Protein AF-A0A3M0IWX2-F1 (afdb_monomer_lite)

InterPro domains:
  IPR041425 Complement C3/4/5, macroglobulin domain MG1 [PF17790] (21-90)
  IPR050473 Alpha-2-macroglobulin/Complement system [PTHR11412] (73-177)

Foldseek 3Di:
DDDDDDDDPPPPPPPPVQWDKDKDKDWDPDADAQDWTKIKIAIGNDAAKDKDKDFDADPDVRPGTQFIDIDIQHVVCNRMDMDTGHRHPQDPPDDDDDDDDDPDTDDDDDDADPDHDFFKHKDKDDDPDDDPDIDIDIDGDDDDDDDQKDKDKDWPDPDDDPVDDDDTDIDIDIGGPDDDDDDDDPDD

Radius of gyration: 33.02 Å; chains: 1; bounding box: 64×51×114 Å

Sequence (188 aa):
MTVLIYFIVLLFSGTTFSQEKTYVLTAPKIFRAGASEKVVVQAFGYEKEFPVNIALKSFPDKLVVYSSGRISLTPANKFQDAVTLTDPEGVEVDIMEEKDFTGIVSFPDFKIPPNPKYGIWKIKAKYKKDFVTSAVAKFEVKEYAMPSFSIVIEPESNFISSDKFENFRIVVKARSSFIKIISALLEN

Secondary structure (DSSP, 8-state):
------------------PPPEEEEE--SSPPBT-EEEEEEEEES--S-EEEEEEEE-TTT---EEEEEEEEE-TTTTTEEEEEEEBPTT----------SSS--PPPPPPPPSS---EEEEEEEE-SSS---EEEEEEEE------SEEEEEEES-S---GGG-S---EEEEEEESS----------

Structure (mmCIF, N/CA/C/O backbone):
data_AF-A0A3M0IWX2-F1
#
_entry.id   AF-A0A3M0IWX2-F1
#
loop_
_atom_site.group_PDB
_atom_site.id
_atom_site.type_symbol
_atom_site.label_atom_id
_atom_site.label_alt_id
_atom_site.label_comp_id
_atom_site.label_asym_id
_atom_site.label_entity_id
_atom_site.label_seq_id
_atom_site.pdbx_PDB_ins_code
_atom_site.Cartn_x
_atom_site.Cartn_y
_atom_site.Cartn_z
_atom_site.occupancy
_atom_site.B_iso_or_equiv
_atom_site.auth_seq_id
_atom_site.auth_comp_id
_atom_site.auth_asym_id
_atom_site.auth_atom_id
_atom_site.pdbx_PDB_model_num
ATOM 1 N N . MET A 1 1 ? -20.891 24.944 87.306 1.00 47.06 1 MET A N 1
ATOM 2 C CA . MET A 1 1 ? -21.068 23.825 86.360 1.00 47.06 1 MET A CA 1
ATOM 3 C C . MET A 1 1 ? -22.293 24.106 85.506 1.00 47.06 1 MET A C 1
ATOM 5 O O . MET A 1 1 ? -23.396 23.811 85.939 1.00 47.06 1 MET A O 1
ATOM 9 N N . THR A 1 2 ? -22.089 24.704 84.332 1.00 35.66 2 THR A N 1
ATOM 10 C CA . THR A 1 2 ? -23.103 24.836 83.275 1.00 35.66 2 THR A CA 1
ATOM 11 C C . THR A 1 2 ? -22.382 25.090 81.950 1.00 35.66 2 THR A C 1
ATOM 13 O O . THR A 1 2 ? -21.345 25.745 81.913 1.00 35.66 2 THR A O 1
ATOM 16 N N . VAL A 1 3 ? -22.907 24.463 80.905 1.00 51.19 3 VAL A N 1
ATOM 17 C CA . VAL A 1 3 ? -22.347 24.212 79.570 1.00 51.19 3 VAL A CA 1
ATOM 18 C C . VAL A 1 3 ? -22.205 25.490 78.734 1.00 51.19 3 VAL A C 1
ATOM 20 O O . VAL A 1 3 ? -23.145 26.277 78.688 1.00 51.19 3 VAL A O 1
ATOM 23 N N . LEU A 1 4 ? -21.092 25.650 77.999 1.00 43.81 4 LEU A N 1
ATOM 24 C CA . LEU A 1 4 ? -21.010 26.587 76.871 1.00 43.81 4 LEU A CA 1
ATOM 25 C C . LEU A 1 4 ? -20.126 26.043 75.718 1.00 43.81 4 LEU A C 1
ATOM 27 O O . LEU A 1 4 ? -18.904 26.059 75.788 1.00 43.81 4 LEU A O 1
ATOM 31 N N . ILE A 1 5 ? -20.820 25.594 74.664 1.00 51.53 5 ILE A N 1
ATOM 32 C CA . ILE A 1 5 ? -20.574 25.851 73.229 1.00 51.53 5 ILE A CA 1
ATOM 33 C C . ILE A 1 5 ? -19.421 25.116 72.504 1.00 51.53 5 ILE A C 1
ATOM 35 O O . ILE A 1 5 ? -18.255 25.496 72.511 1.00 51.53 5 ILE A O 1
ATOM 39 N N . TYR A 1 6 ? -19.861 24.099 71.753 1.00 45.53 6 TYR A N 1
ATOM 40 C CA . TYR A 1 6 ? -19.369 23.652 70.445 1.00 45.53 6 TYR A CA 1
ATOM 41 C C . TYR A 1 6 ? -19.193 24.813 69.451 1.00 45.53 6 TYR A C 1
ATOM 43 O O . TYR A 1 6 ? -20.149 25.556 69.273 1.00 45.53 6 TYR A O 1
ATOM 51 N N . PHE A 1 7 ? -18.077 24.876 68.710 1.00 42.81 7 PHE A N 1
ATOM 52 C CA . PHE A 1 7 ? -18.059 25.224 67.271 1.00 42.81 7 PHE A CA 1
ATOM 53 C C . PHE A 1 7 ? -16.658 24.956 66.667 1.00 42.81 7 PHE A C 1
ATOM 55 O O . PHE A 1 7 ? -15.889 25.868 66.380 1.00 42.81 7 PHE A O 1
ATOM 62 N N . ILE A 1 8 ? -16.298 23.680 66.477 1.00 46.59 8 ILE A N 1
ATOM 63 C CA . ILE A 1 8 ? -15.262 23.307 65.498 1.00 46.59 8 ILE A CA 1
ATOM 64 C C . ILE A 1 8 ? -15.980 23.176 64.154 1.00 46.59 8 ILE A C 1
ATOM 66 O O . ILE A 1 8 ? -16.698 22.210 63.903 1.00 46.59 8 ILE A O 1
ATOM 70 N N . VAL A 1 9 ? -15.830 24.188 63.300 1.00 45.44 9 VAL A N 1
ATOM 71 C CA . VAL A 1 9 ? -16.161 24.067 61.879 1.00 45.44 9 VAL A CA 1
ATOM 72 C C . VAL A 1 9 ? -15.003 23.318 61.236 1.00 45.44 9 VAL A C 1
ATOM 74 O O . VAL A 1 9 ? -14.004 23.910 60.835 1.00 45.44 9 VAL A O 1
ATOM 77 N N . LEU A 1 10 ? -15.119 21.993 61.164 1.00 46.22 10 LEU A N 1
ATOM 78 C CA . LEU A 1 10 ? -14.357 21.210 60.201 1.00 46.22 10 LEU A CA 1
ATOM 79 C C . LEU A 1 10 ? -14.864 21.602 58.810 1.00 46.22 10 LEU A C 1
ATOM 81 O O . LEU A 1 10 ? -15.821 21.029 58.294 1.00 46.22 10 LEU A O 1
ATOM 85 N N . LEU A 1 11 ? -14.220 22.607 58.215 1.00 43.28 11 LEU A N 1
ATOM 86 C CA . LEU A 1 11 ? -14.235 22.830 56.775 1.00 43.28 11 LEU A CA 1
ATOM 87 C C . LEU A 1 11 ? -13.523 21.640 56.120 1.00 43.28 11 LEU A C 1
ATOM 89 O O . LEU A 1 11 ? -12.376 21.731 55.693 1.00 43.28 11 LEU A O 1
ATOM 93 N N . PHE A 1 12 ? -14.216 20.505 56.026 1.00 43.28 12 PHE A N 1
ATOM 94 C CA . PHE A 1 12 ? -13.983 19.586 54.924 1.00 43.28 12 PHE A CA 1
ATOM 95 C C . PHE A 1 12 ? -14.489 20.295 53.672 1.00 43.28 12 PHE A C 1
ATOM 97 O O . PHE A 1 12 ? -15.608 20.078 53.210 1.00 43.28 12 PHE A O 1
ATOM 104 N N . SER A 1 13 ? -13.652 21.178 53.127 1.00 39.47 13 SER A N 1
ATOM 105 C CA . SER A 1 13 ? -13.706 21.516 51.714 1.00 39.47 13 SER A CA 1
ATOM 106 C C . SER A 1 13 ? -13.386 20.230 50.966 1.00 39.47 13 SER A C 1
ATOM 108 O O . SER A 1 13 ? -12.236 19.944 50.646 1.00 39.47 13 SER A O 1
ATOM 110 N N . GLY A 1 14 ? -14.413 19.405 50.769 1.00 45.94 14 GLY A N 1
ATOM 111 C CA . GLY A 1 14 ? -14.385 18.293 49.844 1.00 45.94 14 GLY A CA 1
ATOM 112 C C . GLY A 1 14 ? -14.249 18.872 48.448 1.00 45.94 14 GLY A C 1
ATOM 113 O O . GLY A 1 14 ? -15.237 19.064 47.748 1.00 45.94 14 GLY A O 1
ATOM 114 N N . THR A 1 15 ? -13.021 19.178 48.042 1.00 44.31 15 THR A N 1
ATOM 115 C CA . THR A 1 15 ? -12.697 19.251 46.629 1.00 44.31 15 THR A CA 1
ATOM 116 C C . THR A 1 15 ? -12.773 17.815 46.136 1.00 44.31 15 THR A C 1
ATOM 118 O O . THR A 1 15 ? -11.830 17.035 46.247 1.00 44.31 15 THR A O 1
ATOM 121 N N . THR A 1 16 ? -13.937 17.408 45.633 1.00 44.12 16 THR A N 1
ATOM 122 C CA . THR A 1 16 ? -13.994 16.233 44.771 1.00 44.12 16 THR A CA 1
ATOM 123 C C . THR A 1 16 ? -13.191 16.605 43.534 1.00 44.12 16 THR A C 1
ATOM 125 O O . THR A 1 16 ? -13.707 17.235 42.611 1.00 44.12 16 THR A O 1
ATOM 128 N N . PHE A 1 17 ? -11.890 16.321 43.570 1.00 46.12 17 PHE A N 1
ATOM 129 C CA . PHE A 1 17 ? -11.012 16.393 42.420 1.00 46.12 17 PHE A CA 1
ATOM 130 C C . PHE A 1 17 ? -11.572 15.389 41.420 1.00 46.12 17 PHE A C 1
ATOM 132 O O . PHE A 1 17 ? -11.353 14.185 41.535 1.00 46.12 17 PHE A O 1
ATOM 139 N N . SER A 1 18 ? -12.421 15.875 40.516 1.00 54.28 18 SER A N 1
ATOM 140 C CA . SER A 1 18 ? -12.945 15.066 39.430 1.00 54.28 18 SER A CA 1
ATOM 141 C C . SER A 1 18 ? -11.746 14.669 38.590 1.00 54.28 18 SER A C 1
ATOM 143 O O . SER A 1 18 ? -11.165 15.504 37.903 1.00 54.28 18 SER A O 1
ATOM 145 N N . GLN A 1 19 ? -11.336 13.411 38.701 1.00 63.53 19 GLN A N 1
ATOM 146 C CA . GLN A 1 19 ? -10.206 12.898 37.950 1.00 63.53 19 GLN A CA 1
ATOM 147 C C . GLN A 1 19 ? -10.533 12.993 36.456 1.00 63.53 19 GLN A C 1
ATOM 149 O O . GLN A 1 19 ? -11.505 12.395 35.987 1.00 63.53 19 GLN A O 1
ATOM 154 N N . GLU A 1 20 ? -9.752 13.774 35.709 1.00 79.38 20 GLU A N 1
ATOM 155 C CA . GLU A 1 20 ? -9.903 13.853 34.258 1.00 79.38 20 GLU A CA 1
ATOM 156 C C . GLU A 1 20 ? -9.590 12.485 33.641 1.00 79.38 20 GLU A C 1
ATOM 158 O O . GLU A 1 20 ? -8.547 11.879 33.905 1.00 79.38 20 GLU A O 1
ATOM 163 N N . LYS A 1 21 ? -10.538 11.970 32.851 1.00 90.06 21 LYS A N 1
ATOM 164 C CA . LYS A 1 21 ? -10.425 10.676 32.177 1.00 90.06 21 LYS A CA 1
ATOM 165 C C . LYS A 1 21 ? -9.853 10.877 30.786 1.00 90.06 21 LYS A C 1
ATOM 167 O O . LYS A 1 21 ? -10.510 11.469 29.933 1.00 90.06 21 LYS A O 1
ATOM 172 N N . THR A 1 22 ? -8.679 10.311 30.538 1.00 93.38 22 THR A N 1
ATOM 173 C CA . THR A 1 22 ? -7.930 10.511 29.288 1.00 93.38 22 THR A CA 1
ATOM 174 C C . THR A 1 22 ? -7.390 9.179 28.781 1.00 93.38 22 THR A C 1
ATOM 176 O O . THR A 1 22 ? -7.222 8.236 29.551 1.00 93.38 22 THR A O 1
ATOM 179 N N . TYR A 1 23 ? -7.124 9.069 27.481 1.00 94.00 23 TYR A N 1
ATOM 180 C CA . TYR A 1 23 ? -6.487 7.899 26.883 1.00 94.00 23 TYR A CA 1
ATOM 181 C C . TYR A 1 23 ? -5.409 8.314 25.880 1.00 94.00 23 TYR A C 1
ATOM 183 O O . TYR A 1 23 ? -5.487 9.376 25.268 1.00 94.00 23 TYR A O 1
ATOM 191 N N . VAL A 1 24 ? -4.405 7.458 25.714 1.00 96.06 24 VAL A N 1
ATOM 192 C CA . VAL A 1 24 ? -3.305 7.610 24.763 1.00 96.06 24 VAL A CA 1
ATOM 193 C C . VAL A 1 24 ? -3.250 6.363 23.891 1.00 96.06 24 VAL A C 1
ATOM 195 O O . VAL A 1 24 ? -3.242 5.237 24.391 1.00 96.06 24 VAL A O 1
ATOM 198 N N . LEU A 1 25 ? -3.220 6.584 22.579 1.00 95.38 25 LEU A N 1
ATOM 199 C CA . LEU A 1 25 ? -3.043 5.556 21.562 1.00 95.38 25 LEU A CA 1
ATOM 200 C C . LEU A 1 25 ? -1.683 5.770 20.899 1.00 95.38 25 LEU A C 1
ATOM 202 O O . LEU A 1 25 ? -1.467 6.789 20.245 1.00 95.38 25 LEU A O 1
ATOM 206 N N . THR A 1 26 ? -0.786 4.802 21.048 1.00 95.81 26 THR A N 1
ATOM 207 C CA . THR A 1 26 ? 0.544 4.830 20.434 1.00 95.81 26 THR A CA 1
ATOM 208 C C . THR A 1 26 ? 0.599 3.798 19.320 1.00 95.81 26 THR A C 1
ATOM 210 O O . THR A 1 26 ? 0.395 2.608 19.561 1.00 95.81 26 THR A O 1
ATOM 213 N N . ALA A 1 27 ? 0.900 4.245 18.104 1.00 93.06 27 ALA A N 1
ATOM 214 C CA . ALA A 1 27 ? 1.036 3.401 16.923 1.00 93.06 27 ALA A CA 1
ATOM 215 C C . ALA A 1 27 ? 2.253 3.835 16.085 1.00 93.06 27 ALA A C 1
ATOM 217 O O . ALA A 1 27 ? 2.715 4.974 16.224 1.00 93.06 27 ALA A O 1
ATOM 218 N N . PRO A 1 28 ? 2.785 2.961 15.213 1.00 91.12 28 PRO A N 1
ATOM 219 C CA . PRO A 1 28 ? 3.818 3.338 14.257 1.00 91.12 28 PRO A CA 1
ATOM 220 C C . PRO A 1 28 ? 3.330 4.431 13.305 1.00 91.12 28 PRO A C 1
ATOM 222 O O . PRO A 1 28 ? 2.147 4.530 12.985 1.00 91.12 28 PRO A O 1
ATOM 225 N N . LYS A 1 29 ? 4.266 5.246 12.810 1.00 83.94 29 LYS A N 1
ATOM 226 C CA . LYS A 1 29 ? 3.951 6.311 11.846 1.00 83.94 29 LYS A CA 1
ATOM 227 C C . LYS A 1 29 ? 3.434 5.758 10.510 1.00 83.94 29 LYS A C 1
ATOM 229 O O . LYS A 1 29 ? 2.684 6.441 9.821 1.00 83.94 29 LYS A O 1
ATOM 234 N N . ILE A 1 30 ? 3.881 4.564 10.124 1.00 79.31 30 ILE A N 1
ATOM 235 C CA . ILE A 1 30 ? 3.576 3.916 8.845 1.00 79.31 30 ILE A CA 1
ATOM 236 C C . ILE A 1 30 ? 3.309 2.442 9.124 1.00 79.31 30 ILE A C 1
ATOM 238 O O . ILE A 1 30 ? 4.193 1.803 9.689 1.00 79.31 30 ILE A O 1
ATOM 242 N N . PHE A 1 31 ? 2.159 1.936 8.662 1.00 80.88 31 PHE A N 1
ATOM 243 C CA . PHE A 1 31 ? 1.855 0.506 8.632 1.00 80.88 31 PHE A CA 1
ATOM 244 C C . PHE A 1 31 ? 2.390 -0.134 7.356 1.00 80.88 31 PHE A C 1
ATOM 246 O O . PHE A 1 31 ? 2.021 0.259 6.247 1.00 80.88 31 PHE A O 1
ATOM 253 N N . ARG A 1 32 ? 3.284 -1.112 7.499 1.00 78.19 32 ARG A N 1
ATOM 254 C CA . ARG A 1 32 ? 3.798 -1.896 6.374 1.00 78.19 32 ARG A CA 1
ATOM 255 C C . ARG A 1 32 ? 2.865 -3.071 6.103 1.00 78.19 32 ARG A C 1
ATOM 257 O O . ARG A 1 32 ? 2.599 -3.882 6.984 1.00 78.19 32 ARG A O 1
ATOM 264 N N . ALA A 1 33 ? 2.430 -3.207 4.858 1.00 79.38 33 ALA A N 1
ATOM 265 C CA . ALA A 1 33 ? 1.629 -4.354 4.450 1.00 79.38 33 ALA A CA 1
ATOM 266 C C . ALA A 1 33 ? 2.376 -5.679 4.659 1.00 79.38 33 ALA A C 1
ATOM 268 O O . ALA A 1 33 ? 3.570 -5.778 4.379 1.00 79.38 33 ALA A O 1
ATOM 269 N N . GLY A 1 34 ? 1.655 -6.679 5.151 1.00 75.25 34 GLY A N 1
ATOM 270 C CA . GLY A 1 34 ? 2.167 -7.983 5.560 1.00 75.25 34 GLY A CA 1
ATOM 271 C C . GLY A 1 34 ? 2.913 -7.972 6.898 1.00 75.25 34 GLY A C 1
ATOM 272 O O . GLY A 1 34 ? 3.169 -9.041 7.449 1.00 75.25 34 GLY A O 1
ATOM 273 N N . ALA A 1 35 ? 3.249 -6.801 7.453 1.00 79.69 35 ALA A N 1
ATOM 274 C CA . ALA A 1 35 ? 3.943 -6.703 8.727 1.00 79.69 35 ALA A CA 1
ATOM 275 C C . ALA A 1 35 ? 2.955 -6.647 9.893 1.00 79.69 35 ALA A C 1
ATOM 277 O O . ALA A 1 35 ? 1.940 -5.952 9.860 1.00 79.69 35 ALA A O 1
ATOM 278 N N . SER A 1 36 ? 3.295 -7.371 10.952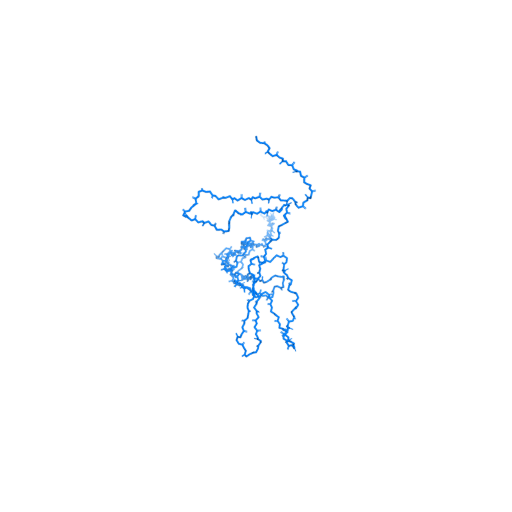 1.00 86.25 36 SER A N 1
ATOM 279 C CA . SER A 1 36 ? 2.586 -7.323 12.223 1.00 86.25 36 SER A CA 1
ATOM 280 C C . SER A 1 36 ? 3.118 -6.164 13.058 1.00 86.25 36 SER A C 1
ATOM 282 O O . SER A 1 36 ? 4.266 -6.180 13.500 1.00 86.25 36 SER A O 1
ATOM 284 N N . GLU A 1 37 ? 2.279 -5.160 13.282 1.00 90.06 37 GLU A N 1
ATOM 285 C CA . GLU A 1 37 ? 2.637 -3.929 13.974 1.00 90.06 37 GLU A CA 1
ATOM 286 C C . GLU A 1 37 ? 1.904 -3.788 15.306 1.00 90.06 37 GLU A C 1
ATOM 288 O O . GLU A 1 37 ? 0.712 -4.065 15.425 1.00 90.06 37 GLU A O 1
ATOM 293 N N . LYS A 1 38 ? 2.634 -3.355 16.338 1.00 93.94 38 LYS A N 1
ATOM 294 C CA . LYS A 1 38 ? 2.117 -3.251 17.704 1.00 93.94 38 LYS A CA 1
ATOM 295 C C . LYS A 1 38 ? 1.526 -1.866 17.959 1.00 93.94 38 LYS A C 1
ATOM 297 O O . LYS A 1 38 ? 2.218 -0.860 17.831 1.00 93.94 38 LYS A O 1
ATOM 302 N N . VAL A 1 39 ? 0.277 -1.841 18.407 1.00 94.69 39 VAL A N 1
ATOM 303 C CA . VAL A 1 39 ? -0.451 -0.649 18.846 1.00 94.69 39 VAL A CA 1
ATOM 304 C C . VAL A 1 39 ? -0.706 -0.756 20.342 1.00 94.69 39 VAL A C 1
ATOM 306 O O . VAL A 1 39 ? -1.193 -1.779 20.818 1.00 94.69 39 VAL A O 1
ATOM 309 N N . VAL A 1 40 ? -0.371 0.290 21.090 1.00 96.62 40 VAL A N 1
ATOM 310 C CA . VAL A 1 40 ? -0.513 0.331 22.551 1.00 96.62 40 VAL A CA 1
ATOM 311 C C . VAL A 1 40 ? -1.614 1.311 22.923 1.00 96.62 40 VAL A C 1
ATOM 313 O O . VAL A 1 40 ? -1.652 2.429 22.409 1.00 96.62 40 VAL A O 1
ATOM 316 N N . VAL A 1 41 ? -2.485 0.900 23.840 1.00 97.12 41 VAL A N 1
ATOM 317 C CA . VAL A 1 41 ? -3.525 1.743 24.429 1.00 97.12 41 VAL A CA 1
ATOM 318 C C . VAL A 1 41 ? -3.259 1.878 25.913 1.00 97.12 41 VAL A C 1
ATOM 320 O O . VAL A 1 41 ? -3.039 0.885 26.603 1.00 97.12 41 VAL A O 1
ATOM 323 N N . GLN A 1 42 ? -3.315 3.110 26.403 1.00 96.25 42 GLN A N 1
ATOM 324 C CA . GLN A 1 42 ? -3.230 3.415 27.820 1.00 96.25 42 GLN A CA 1
ATOM 325 C C . GLN A 1 42 ? -4.354 4.364 28.215 1.00 96.25 42 GLN A C 1
ATOM 327 O O . GLN A 1 42 ? -4.588 5.359 27.532 1.00 96.25 42 GLN A O 1
ATOM 332 N N . ALA A 1 43 ? -5.039 4.074 29.316 1.00 95.56 43 ALA A N 1
ATOM 333 C CA . ALA A 1 43 ? -6.086 4.926 29.858 1.00 95.56 43 A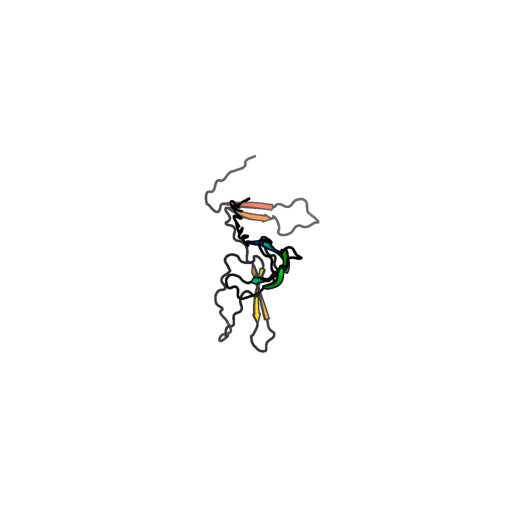LA A CA 1
ATOM 334 C C . ALA A 1 43 ? -5.724 5.428 31.262 1.00 95.56 43 ALA A C 1
ATOM 336 O O . ALA A 1 43 ? -5.105 4.727 32.058 1.00 95.56 43 ALA A O 1
ATOM 337 N N . PHE A 1 44 ? -6.128 6.657 31.566 1.00 94.12 44 PHE A N 1
ATOM 338 C CA . PHE A 1 44 ? -5.860 7.365 32.813 1.00 94.12 44 PHE A CA 1
ATOM 339 C C . PHE A 1 44 ? -7.183 7.851 33.408 1.00 94.12 44 PHE A C 1
ATOM 341 O O . PHE A 1 44 ? -8.068 8.283 32.671 1.00 94.12 44 PHE A O 1
ATOM 348 N N . GLY A 1 45 ? -7.336 7.775 34.731 1.00 91.31 45 GLY A N 1
ATOM 349 C CA . GLY A 1 45 ? -8.573 8.194 35.404 1.00 91.31 45 GLY A CA 1
ATOM 350 C C . GLY A 1 45 ? -9.685 7.147 35.465 1.00 91.31 45 GLY A C 1
ATOM 351 O O . GLY A 1 45 ? -10.828 7.470 35.786 1.00 91.31 45 GLY A O 1
ATOM 352 N N . TYR A 1 46 ? -9.369 5.891 35.149 1.00 90.69 46 TYR A N 1
ATOM 353 C CA . TYR A 1 46 ? -10.313 4.779 35.202 1.00 90.69 46 TYR A CA 1
ATOM 354 C C . TYR A 1 46 ? -10.034 3.896 36.419 1.00 90.69 46 TYR A C 1
ATOM 356 O O . TYR A 1 46 ? -8.884 3.638 36.757 1.00 90.69 46 TYR A O 1
ATOM 364 N N . GLU A 1 47 ? -11.105 3.430 37.059 1.00 91.12 47 GLU A N 1
ATOM 365 C CA . GLU A 1 47 ? -11.045 2.512 38.208 1.00 91.12 47 GLU A CA 1
ATOM 366 C C . GLU A 1 47 ? -11.676 1.152 37.893 1.00 91.12 47 GLU A C 1
ATOM 368 O O . GLU A 1 47 ? -11.291 0.130 38.454 1.00 91.12 47 GLU A O 1
ATOM 373 N N . LYS A 1 48 ? -12.644 1.130 36.970 1.00 93.75 48 LYS A N 1
ATOM 374 C CA . LYS A 1 48 ? -13.367 -0.076 36.557 1.00 93.75 48 LYS A CA 1
ATOM 375 C C . LYS A 1 48 ? -12.790 -0.610 35.261 1.00 93.75 48 LYS A C 1
ATOM 377 O O . LYS A 1 48 ? -12.489 0.178 34.369 1.00 93.75 48 LYS A O 1
ATOM 382 N N . GLU A 1 49 ? -12.687 -1.930 35.156 1.00 96.19 49 GLU A N 1
ATOM 383 C CA . GLU A 1 49 ? -12.248 -2.584 33.927 1.00 96.19 49 GLU A CA 1
ATOM 384 C C . GLU A 1 49 ? -13.209 -2.343 32.756 1.00 96.19 49 GLU A C 1
ATOM 386 O O . GLU A 1 49 ? -14.424 -2.235 32.942 1.00 96.19 49 GLU A O 1
ATOM 391 N N . PHE A 1 50 ? -12.665 -2.254 31.541 1.00 96.00 50 PHE A N 1
ATOM 392 C CA . PHE A 1 50 ? -13.466 -2.129 30.324 1.00 96.00 50 PHE A CA 1
ATOM 393 C C . PHE A 1 50 ? -12.756 -2.711 29.090 1.00 96.00 50 PHE A C 1
ATOM 395 O O . PHE A 1 50 ? -11.530 -2.612 28.965 1.00 96.00 50 PHE A O 1
ATOM 402 N N . PRO A 1 51 ? -13.511 -3.306 28.147 1.00 96.62 51 PRO A N 1
ATOM 403 C CA . PRO A 1 51 ? -12.956 -3.797 26.894 1.00 96.62 51 PRO A CA 1
ATOM 404 C C . PRO A 1 51 ? -12.771 -2.662 25.878 1.00 96.62 51 PRO A C 1
ATOM 406 O O . PRO A 1 51 ? -13.626 -1.787 25.743 1.00 96.62 51 PRO A O 1
ATOM 409 N N . VAL A 1 52 ? -11.698 -2.726 25.094 1.00 96.31 52 VAL A N 1
ATOM 410 C CA . VAL A 1 52 ? -11.416 -1.822 23.973 1.00 96.31 52 VAL A CA 1
ATOM 411 C C . VAL A 1 52 ? -11.277 -2.648 22.698 1.00 96.31 52 VAL A C 1
ATOM 413 O O . VAL A 1 52 ? -10.495 -3.596 22.638 1.00 96.31 52 VAL A O 1
ATOM 416 N N . ASN A 1 53 ? -12.043 -2.283 21.669 1.00 95.19 53 ASN A N 1
ATOM 417 C CA . ASN A 1 53 ? -11.951 -2.881 20.338 1.00 95.19 53 ASN A CA 1
ATOM 418 C C . ASN A 1 53 ? -11.152 -1.951 19.427 1.00 95.19 53 ASN A C 1
ATOM 420 O O . ASN A 1 53 ? -11.514 -0.787 19.256 1.00 95.19 53 ASN A O 1
ATOM 424 N N . ILE A 1 54 ? -10.092 -2.472 18.823 1.00 94.38 54 ILE A N 1
ATOM 425 C CA . ILE A 1 54 ? -9.205 -1.726 17.931 1.00 94.38 54 ILE A CA 1
ATOM 426 C C . ILE A 1 54 ? -9.249 -2.420 16.577 1.00 94.38 54 ILE A C 1
ATOM 428 O O . ILE A 1 54 ? -9.154 -3.644 16.504 1.00 94.38 54 ILE A O 1
ATOM 432 N N . ALA A 1 55 ? -9.407 -1.648 15.507 1.00 92.31 55 ALA A N 1
ATOM 433 C CA . ALA A 1 55 ? -9.484 -2.182 14.157 1.00 92.31 55 ALA A CA 1
ATOM 434 C C . ALA A 1 55 ? -8.727 -1.293 13.171 1.00 92.31 55 ALA A C 1
ATOM 436 O O . ALA A 1 55 ? -8.893 -0.073 13.173 1.00 92.31 55 ALA A O 1
ATOM 437 N N . LEU A 1 56 ? -7.948 -1.931 12.305 1.00 90.75 56 LEU A N 1
ATOM 438 C CA . LEU A 1 56 ? -7.406 -1.350 11.089 1.00 90.75 56 LEU A CA 1
ATOM 439 C C . LEU A 1 56 ? -8.464 -1.504 9.990 1.00 90.75 56 LEU A C 1
ATOM 441 O O . LEU A 1 56 ? -8.945 -2.613 9.746 1.00 90.75 56 LEU A O 1
ATOM 445 N N . LYS A 1 57 ? -8.866 -0.397 9.363 1.00 87.75 57 LYS A N 1
ATOM 446 C CA . LYS A 1 57 ? -9.945 -0.366 8.366 1.00 87.75 57 LYS A CA 1
ATOM 447 C C . LYS A 1 57 ? -9.510 0.337 7.088 1.00 87.75 57 LYS A C 1
ATOM 449 O O . LYS A 1 57 ? -8.566 1.126 7.113 1.00 87.75 57 LYS A O 1
ATOM 454 N N . SER A 1 58 ? -10.240 0.090 6.005 1.00 81.56 58 SER A N 1
ATOM 455 C CA . SER A 1 58 ? -10.101 0.841 4.759 1.00 81.56 58 SER A CA 1
ATOM 456 C C . SER A 1 58 ? -10.381 2.336 4.956 1.00 81.56 58 SER A C 1
ATOM 458 O O . SER A 1 58 ? -11.111 2.754 5.859 1.00 81.56 58 SER A O 1
ATOM 460 N N . PHE A 1 59 ? -9.774 3.160 4.106 1.00 78.31 59 PHE A N 1
ATOM 461 C CA . PHE A 1 59 ? -9.979 4.604 4.055 1.00 78.31 59 PHE A CA 1
ATOM 462 C C . PHE A 1 59 ? -10.250 5.008 2.598 1.00 78.31 59 PHE A C 1
ATOM 464 O O . PHE A 1 59 ? -9.560 4.499 1.714 1.00 78.31 59 PHE A O 1
ATOM 471 N N . PRO A 1 60 ? -11.189 5.932 2.322 1.00 76.81 60 PRO A N 1
ATOM 472 C CA . PRO A 1 60 ? -11.970 6.729 3.279 1.00 76.81 60 PRO A CA 1
ATOM 473 C C . PRO A 1 60 ? -13.257 6.063 3.787 1.00 76.81 60 PRO A C 1
ATOM 475 O O . PRO A 1 60 ? -13.825 6.512 4.780 1.00 76.81 60 PRO A O 1
ATOM 478 N N . ASP A 1 61 ? -13.714 5.014 3.113 1.00 81.19 61 ASP A N 1
ATOM 479 C CA . ASP A 1 61 ? -15.044 4.414 3.258 1.00 81.19 61 ASP A CA 1
ATOM 480 C C . ASP A 1 61 ? -15.263 3.620 4.563 1.00 81.19 61 ASP A C 1
ATOM 482 O O . ASP A 1 61 ? -16.395 3.511 5.031 1.00 81.19 61 ASP A O 1
ATOM 486 N N . LYS A 1 62 ? -14.192 3.112 5.194 1.00 84.50 62 LYS A N 1
ATOM 487 C CA . LYS A 1 62 ? -14.205 2.319 6.444 1.00 84.50 62 LYS A CA 1
ATOM 488 C C . LYS A 1 62 ? -15.050 1.041 6.378 1.00 84.50 62 LYS A C 1
ATOM 490 O O . LYS A 1 62 ? -15.463 0.537 7.429 1.00 84.50 62 LYS A O 1
ATOM 495 N N . LEU A 1 63 ? -15.295 0.520 5.177 1.00 79.44 63 LEU A N 1
ATOM 496 C CA . LEU A 1 63 ? -16.132 -0.658 4.941 1.00 79.44 63 LEU A CA 1
ATOM 497 C C . LEU A 1 63 ? -15.390 -1.967 5.218 1.00 79.44 63 LEU A C 1
ATOM 499 O O . LEU A 1 63 ? -15.963 -2.892 5.791 1.00 79.44 63 LEU A O 1
ATOM 503 N N . VAL A 1 64 ? -14.109 -2.040 4.858 1.00 80.19 64 VAL A N 1
ATOM 504 C CA . VAL A 1 64 ? -13.303 -3.255 5.011 1.00 80.19 64 VAL A CA 1
ATOM 505 C C . VAL A 1 64 ? -12.531 -3.198 6.326 1.00 80.19 64 VAL A C 1
ATOM 507 O O . VAL A 1 64 ? -11.883 -2.198 6.633 1.00 80.19 64 VAL A O 1
ATOM 510 N N . VAL A 1 65 ? -12.587 -4.275 7.114 1.00 88.62 65 VAL A N 1
ATOM 511 C CA . VAL A 1 65 ? -11.759 -4.455 8.317 1.00 88.62 65 VAL A CA 1
ATOM 512 C C . VAL A 1 65 ? -10.580 -5.349 7.958 1.00 88.62 65 VAL A C 1
ATOM 514 O O . VAL A 1 65 ? -10.759 -6.524 7.659 1.00 88.62 65 VAL A O 1
ATOM 517 N N . TYR A 1 66 ? -9.380 -4.784 7.996 1.00 86.56 66 TYR A N 1
ATOM 518 C CA . TYR A 1 66 ? -8.134 -5.463 7.650 1.00 86.56 66 TYR A CA 1
ATOM 519 C C . TYR A 1 66 ? -7.613 -6.343 8.781 1.00 86.56 66 TYR A C 1
ATOM 521 O O . TYR A 1 66 ? -7.210 -7.480 8.563 1.00 86.56 66 TYR A O 1
ATOM 529 N N . SER A 1 67 ? -7.652 -5.820 10.003 1.00 89.19 67 SER A N 1
ATOM 530 C CA . SER A 1 67 ? -7.273 -6.540 11.212 1.00 89.19 67 SER A CA 1
ATOM 531 C C . SER A 1 67 ? -7.993 -5.916 12.392 1.00 89.19 67 SER A C 1
ATOM 533 O O . SER A 1 67 ? -8.214 -4.706 12.426 1.00 89.19 67 SER A O 1
ATOM 535 N N . SER A 1 68 ? -8.342 -6.720 13.386 1.00 93.88 68 SER A N 1
ATOM 536 C CA . SER A 1 68 ? -8.961 -6.230 14.612 1.00 93.88 68 SER A CA 1
ATOM 537 C C . SER A 1 68 ? -8.480 -7.021 15.809 1.00 93.88 68 SER A C 1
ATOM 539 O O . SER A 1 68 ? -8.231 -8.217 15.695 1.00 93.88 68 SER A O 1
ATOM 541 N N . GLY A 1 69 ? -8.427 -6.376 16.966 1.00 93.00 69 GLY A N 1
ATOM 542 C CA . GLY A 1 69 ? -8.232 -7.062 18.228 1.00 93.00 69 GLY A CA 1
ATOM 543 C C . GLY A 1 69 ? -9.019 -6.410 19.348 1.00 93.00 69 GLY A C 1
ATOM 544 O O . GLY A 1 69 ? -9.429 -5.248 19.276 1.00 93.00 69 GLY A O 1
ATOM 545 N N . ARG A 1 70 ? -9.250 -7.209 20.383 1.00 96.00 70 ARG A N 1
ATOM 546 C CA . ARG A 1 70 ? -9.980 -6.819 21.578 1.00 96.00 70 ARG A CA 1
ATOM 547 C C . ARG A 1 70 ? -9.051 -6.967 22.768 1.00 96.00 70 ARG A C 1
ATOM 549 O O . ARG A 1 70 ? -8.559 -8.061 23.022 1.00 96.00 70 ARG A O 1
ATOM 556 N N . ILE A 1 71 ? -8.833 -5.869 23.474 1.00 95.31 71 ILE A N 1
ATOM 557 C CA . ILE A 1 71 ? -8.028 -5.814 24.696 1.00 95.31 71 ILE A CA 1
ATOM 558 C C . ILE A 1 71 ? -8.933 -5.453 25.871 1.00 95.31 71 ILE A C 1
ATOM 560 O O . ILE A 1 71 ? -9.998 -4.865 25.676 1.00 95.31 71 ILE A O 1
ATOM 564 N N . SER A 1 72 ? -8.531 -5.808 27.087 1.00 96.44 72 SER A N 1
ATOM 565 C CA . SER A 1 72 ? -9.273 -5.446 28.299 1.00 96.44 72 SER A CA 1
ATOM 566 C C . SER A 1 72 ? -8.370 -4.629 29.206 1.00 96.44 72 SER A C 1
ATOM 568 O O . SER A 1 72 ? -7.342 -5.115 29.674 1.00 96.44 72 SER A O 1
ATOM 570 N N . LEU A 1 73 ? -8.738 -3.373 29.445 1.00 96.19 73 LEU A N 1
ATOM 571 C CA . LEU A 1 73 ? -7.997 -2.494 30.339 1.00 96.19 73 LEU A CA 1
ATOM 572 C C . LEU A 1 73 ? -8.514 -2.722 31.755 1.00 96.19 73 LEU A C 1
ATOM 574 O O . LEU A 1 73 ? -9.695 -2.525 32.028 1.00 96.19 73 LEU A O 1
ATOM 578 N N . THR A 1 74 ? -7.631 -3.179 32.636 1.00 97.06 74 THR A N 1
ATOM 579 C CA . THR A 1 74 ? -7.945 -3.603 34.002 1.00 97.06 74 THR A CA 1
ATOM 580 C C . THR A 1 74 ? -7.035 -2.879 34.997 1.00 97.06 74 THR A C 1
ATOM 582 O O . THR A 1 74 ? -5.942 -2.432 34.638 1.00 97.06 74 THR A O 1
ATOM 585 N N . PRO A 1 75 ? -7.403 -2.806 36.285 1.00 95.38 75 PRO A N 1
ATOM 586 C CA . PRO A 1 75 ? -6.479 -2.326 37.312 1.00 95.38 75 PRO A CA 1
ATOM 587 C C . PRO A 1 75 ? -5.169 -3.134 37.362 1.00 95.38 75 PRO A C 1
ATOM 589 O O . PRO A 1 75 ? -4.104 -2.572 37.615 1.00 95.38 75 PRO A O 1
ATOM 592 N N . ALA A 1 76 ? -5.227 -4.437 37.059 1.00 95.81 76 ALA A N 1
ATOM 593 C CA . ALA A 1 76 ? -4.071 -5.334 37.082 1.00 95.81 76 ALA A CA 1
ATOM 594 C C . ALA A 1 76 ? -3.015 -4.986 36.019 1.00 95.81 76 ALA A C 1
ATOM 596 O O . ALA A 1 76 ? -1.820 -5.038 36.306 1.00 95.81 76 ALA A O 1
ATOM 597 N N . ASN A 1 77 ? -3.437 -4.578 34.816 1.00 94.88 77 ASN A N 1
ATOM 598 C CA . ASN A 1 77 ? -2.528 -4.107 33.764 1.00 94.88 77 ASN A CA 1
ATOM 599 C C . ASN A 1 77 ? -2.324 -2.584 33.782 1.00 94.88 77 ASN A C 1
ATOM 601 O O . ASN A 1 77 ? -1.828 -2.019 32.811 1.00 94.88 77 ASN A O 1
ATOM 605 N N . LYS A 1 78 ? -2.692 -1.910 34.884 1.00 95.12 78 LYS A N 1
ATOM 606 C CA . LYS A 1 78 ? -2.615 -0.446 35.029 1.00 95.12 78 LYS A CA 1
ATOM 607 C C . LYS A 1 78 ? -3.306 0.292 33.875 1.00 95.12 78 LYS A C 1
ATOM 609 O O . LYS A 1 78 ? -2.830 1.336 33.436 1.00 95.12 78 LYS A O 1
ATOM 614 N N . PHE A 1 79 ? -4.406 -0.273 33.375 1.00 96.12 79 PHE A N 1
ATOM 615 C CA . PHE A 1 79 ? -5.145 0.231 32.220 1.00 96.12 79 PHE A CA 1
ATOM 616 C C . PHE A 1 79 ? -4.271 0.452 30.977 1.00 96.12 79 PHE A C 1
ATOM 618 O O . PHE A 1 79 ? -4.518 1.372 30.196 1.00 96.12 79 PHE A O 1
ATOM 625 N N . GLN A 1 80 ? -3.261 -0.399 30.784 1.00 96.88 80 GLN A N 1
ATOM 626 C CA . GLN A 1 80 ? -2.373 -0.377 29.631 1.00 96.88 80 GLN A CA 1
ATOM 627 C C . GLN A 1 80 ? -2.268 -1.770 29.013 1.00 96.88 80 GLN A C 1
ATOM 629 O O . GLN A 1 80 ? -1.875 -2.730 29.673 1.00 96.88 80 GLN A O 1
ATOM 634 N N . ASP A 1 81 ? -2.579 -1.873 27.725 1.00 97.12 81 ASP A N 1
ATOM 635 C CA . ASP A 1 81 ? -2.459 -3.120 26.972 1.00 97.12 81 ASP A CA 1
ATOM 636 C C . ASP A 1 81 ? -2.143 -2.829 25.498 1.00 97.12 81 ASP A C 1
ATOM 638 O O . ASP A 1 81 ? -2.193 -1.682 25.042 1.00 97.12 81 ASP A O 1
ATOM 642 N N . ALA A 1 82 ? -1.760 -3.854 24.745 1.00 95.56 82 ALA A N 1
ATOM 643 C CA . ALA A 1 82 ? -1.351 -3.716 23.361 1.00 95.56 82 ALA A CA 1
ATOM 644 C C . ALA A 1 82 ? -1.958 -4.795 22.470 1.00 95.56 82 ALA A C 1
ATOM 646 O O . ALA A 1 82 ? -2.087 -5.954 22.850 1.00 95.56 82 ALA A O 1
ATOM 647 N N . VAL A 1 83 ? -2.258 -4.406 21.237 1.00 95.81 83 VAL A N 1
ATOM 648 C CA . VAL A 1 83 ? -2.723 -5.301 20.184 1.00 95.81 83 VAL A CA 1
ATOM 649 C C . VAL A 1 83 ? -1.726 -5.281 19.036 1.00 95.81 83 VAL A C 1
ATOM 651 O O . VAL A 1 83 ? -1.181 -4.234 18.686 1.00 95.81 83 VAL A O 1
ATOM 654 N N . THR A 1 84 ? -1.493 -6.440 18.436 1.00 93.25 84 THR A N 1
ATOM 655 C CA . T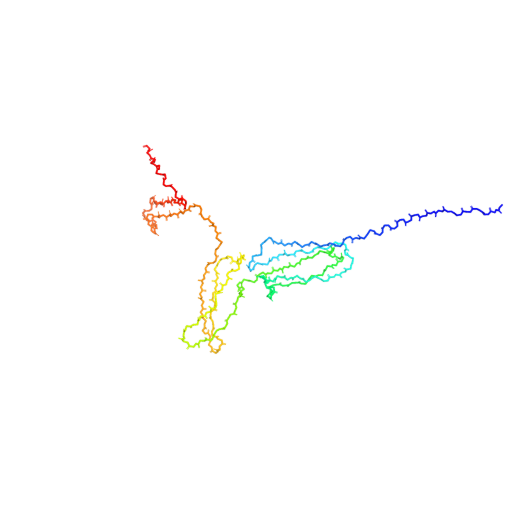HR A 1 84 ? -0.748 -6.535 17.184 1.00 93.25 84 THR A CA 1
ATOM 656 C C . THR A 1 84 ? -1.744 -6.557 16.033 1.00 93.25 84 THR A C 1
ATOM 658 O O . THR A 1 84 ? -2.643 -7.396 16.013 1.00 93.25 84 THR A O 1
ATOM 661 N N . LEU A 1 85 ? -1.607 -5.623 15.098 1.00 91.31 85 LEU A N 1
ATOM 662 C CA . LEU A 1 85 ? -2.437 -5.518 13.905 1.00 91.31 85 LEU A CA 1
ATOM 663 C C . LEU A 1 85 ? -1.576 -5.769 12.676 1.00 91.31 85 LEU A C 1
ATOM 665 O O . LEU A 1 85 ? -0.453 -5.278 12.592 1.00 91.31 85 LEU A O 1
ATOM 669 N N . THR A 1 86 ? -2.124 -6.501 11.716 1.00 85.38 86 THR A N 1
ATOM 670 C CA . THR A 1 86 ? -1.444 -6.789 10.454 1.00 85.38 86 THR A CA 1
ATOM 671 C C . THR A 1 86 ? -2.245 -6.171 9.321 1.00 85.38 86 THR A C 1
ATOM 673 O O . THR A 1 86 ? -3.440 -6.429 9.195 1.00 85.38 86 THR A O 1
ATOM 676 N N . ASP A 1 87 ? -1.602 -5.346 8.498 1.00 80.44 87 ASP A N 1
ATOM 677 C CA . ASP A 1 87 ? -2.205 -4.886 7.247 1.00 80.44 87 ASP A CA 1
ATOM 678 C C . ASP A 1 87 ? -2.079 -6.011 6.204 1.00 80.44 87 ASP A C 1
ATOM 680 O O . ASP A 1 87 ? -0.954 -6.427 5.917 1.00 80.44 87 ASP A O 1
ATOM 684 N N . PRO A 1 88 ? -3.173 -6.579 5.669 1.00 72.00 88 PRO A N 1
ATOM 685 C CA . PRO A 1 88 ? -3.098 -7.675 4.720 1.00 72.00 88 PRO A CA 1
ATOM 686 C C . PRO A 1 88 ? -2.360 -7.249 3.449 1.00 72.00 88 PRO A C 1
ATOM 688 O O . PRO A 1 88 ? -2.634 -6.222 2.827 1.00 72.00 88 PRO A O 1
ATOM 691 N N . GLU A 1 89 ? -1.400 -8.064 3.024 1.00 70.25 89 GLU A N 1
ATOM 692 C CA . GLU A 1 89 ? -0.723 -7.833 1.758 1.00 70.25 89 GLU A CA 1
ATOM 693 C C . GLU A 1 89 ? -1.648 -8.205 0.590 1.00 70.25 89 GLU A C 1
ATOM 695 O O . GLU A 1 89 ? -2.130 -9.330 0.491 1.00 70.25 89 GLU A O 1
ATOM 700 N N . GLY A 1 90 ? -1.874 -7.259 -0.326 1.00 66.44 90 GLY A N 1
ATOM 701 C CA . GLY A 1 90 ? -2.630 -7.521 -1.553 1.00 66.44 90 GLY A CA 1
ATOM 702 C C . GLY A 1 90 ? -4.144 -7.360 -1.422 1.00 66.44 90 GLY A C 1
ATOM 703 O O . GLY A 1 90 ? -4.875 -8.076 -2.104 1.00 66.44 90 GLY A O 1
ATOM 704 N N . VAL A 1 91 ? -4.596 -6.421 -0.582 1.00 70.94 91 VAL A N 1
ATOM 705 C CA . VAL A 1 91 ? -6.004 -6.005 -0.498 1.00 70.94 91 VAL A CA 1
ATOM 706 C C . VAL A 1 91 ? -6.581 -5.740 -1.885 1.00 70.94 91 VAL A C 1
ATOM 708 O O . VAL A 1 91 ? -6.036 -4.953 -2.662 1.00 70.94 91 VAL A O 1
ATOM 711 N N . GLU A 1 92 ? -7.709 -6.383 -2.174 1.00 72.38 92 GLU A N 1
ATOM 712 C CA . GLU A 1 92 ? -8.528 -6.062 -3.338 1.00 72.38 92 GLU A CA 1
ATOM 713 C C . GLU A 1 92 ? -9.273 -4.761 -3.032 1.00 72.38 92 GLU A C 1
ATOM 715 O O . GLU A 1 92 ? -10.160 -4.717 -2.184 1.00 72.38 92 GLU A O 1
ATOM 720 N N . VAL A 1 93 ? -8.809 -3.679 -3.654 1.00 73.38 93 VAL A N 1
ATOM 721 C CA . VAL A 1 93 ? -9.276 -2.307 -3.400 1.00 73.38 93 VAL A CA 1
ATOM 722 C C . VAL A 1 93 ? -10.617 -1.993 -4.055 1.00 73.38 93 VAL A C 1
ATOM 724 O O . VAL A 1 93 ? -11.298 -1.074 -3.616 1.00 73.38 93 VAL A O 1
ATOM 727 N N . ASP A 1 94 ? -10.969 -2.725 -5.109 1.00 78.12 94 ASP A N 1
ATOM 728 C CA . ASP A 1 94 ? -12.212 -2.553 -5.850 1.00 78.12 94 ASP A CA 1
ATOM 729 C C . ASP A 1 94 ? -12.557 -3.848 -6.600 1.00 78.12 94 ASP A C 1
ATOM 731 O O . ASP A 1 94 ? -11.662 -4.579 -7.042 1.00 78.12 94 ASP A O 1
ATOM 735 N N . ILE A 1 95 ? -13.851 -4.140 -6.720 1.00 83.38 95 ILE A N 1
ATOM 736 C CA . ILE A 1 95 ? -14.383 -5.305 -7.431 1.00 83.38 95 ILE A CA 1
ATOM 737 C C . ILE A 1 95 ? -15.590 -4.842 -8.236 1.00 83.38 95 ILE A C 1
ATOM 739 O O . ILE A 1 95 ? -16.603 -4.424 -7.680 1.00 83.38 95 ILE A O 1
ATOM 743 N N . MET A 1 96 ? -15.491 -4.976 -9.555 1.00 85.38 96 MET A N 1
ATOM 744 C CA . MET A 1 96 ? -16.547 -4.601 -10.486 1.00 85.38 96 MET A CA 1
ATOM 745 C C . MET A 1 96 ? -16.937 -5.791 -11.353 1.00 85.38 96 MET A C 1
ATOM 747 O O . MET A 1 96 ? -16.111 -6.645 -11.680 1.00 85.38 96 MET A O 1
ATOM 751 N N . GLU A 1 97 ? -18.205 -5.831 -11.746 1.00 88.38 97 GLU A N 1
ATOM 752 C CA . GLU A 1 97 ? -18.738 -6.832 -12.658 1.00 88.38 97 GLU A CA 1
ATOM 753 C C . GLU A 1 97 ? -19.458 -6.128 -13.801 1.00 88.38 97 GLU A C 1
ATOM 755 O O . GLU A 1 97 ? -20.367 -5.338 -13.563 1.00 88.38 97 GLU A O 1
ATOM 760 N N . GLU A 1 98 ? -19.088 -6.462 -15.033 1.00 88.12 98 GLU A N 1
ATOM 761 C CA . GLU A 1 98 ? -19.728 -5.933 -16.233 1.00 88.12 98 GLU A CA 1
ATOM 762 C C . GLU A 1 98 ? -20.157 -7.068 -17.159 1.00 88.12 98 GLU A C 1
ATOM 764 O O . GLU A 1 98 ? -19.573 -8.158 -17.164 1.00 88.12 98 GLU A O 1
ATOM 769 N N . LYS A 1 99 ? -21.225 -6.827 -17.922 1.00 87.44 99 LYS A N 1
ATOM 770 C CA . LYS A 1 99 ? -21.727 -7.793 -18.904 1.00 87.44 99 LYS A CA 1
ATOM 771 C C . LYS A 1 99 ? -21.014 -7.596 -20.232 1.00 87.44 99 LYS A C 1
ATOM 773 O O . LYS A 1 99 ? -20.915 -6.478 -20.728 1.00 87.44 99 LYS A O 1
ATOM 778 N N . ASP A 1 100 ? -20.590 -8.701 -20.828 1.00 86.38 100 ASP A N 1
ATOM 779 C CA . ASP A 1 100 ? -20.028 -8.705 -22.171 1.00 86.38 100 ASP A CA 1
ATOM 780 C C . ASP A 1 100 ? -21.124 -8.931 -23.221 1.00 86.38 100 ASP A C 1
ATOM 782 O O . ASP A 1 100 ? -21.883 -9.900 -23.139 1.00 86.38 100 ASP A O 1
ATOM 786 N N . PHE A 1 101 ? -21.199 -8.034 -24.205 1.00 84.19 101 PHE A N 1
ATOM 787 C CA . PHE A 1 101 ? -22.107 -8.133 -25.350 1.00 84.19 101 PHE A CA 1
ATOM 788 C C . PHE A 1 101 ? -21.374 -8.150 -26.701 1.00 84.19 101 PHE A C 1
ATOM 790 O O . PHE A 1 101 ? -21.982 -8.507 -27.708 1.00 84.19 101 PHE A O 1
ATOM 797 N N . THR A 1 102 ? -20.098 -7.751 -26.752 1.00 88.19 102 THR A N 1
ATOM 798 C CA . THR A 1 102 ? -19.363 -7.471 -28.005 1.00 88.19 102 THR A CA 1
ATOM 799 C C . THR A 1 102 ? -17.947 -8.056 -28.040 1.00 88.19 102 THR A C 1
ATOM 801 O O . THR A 1 102 ? -17.273 -7.938 -29.062 1.00 88.19 102 THR A O 1
ATOM 804 N N . GLY A 1 103 ? -17.481 -8.683 -26.956 1.00 85.25 103 GLY A N 1
ATOM 805 C CA . GLY A 1 103 ? -16.112 -9.172 -26.775 1.00 85.25 103 GLY A CA 1
ATOM 806 C C . GLY A 1 103 ? -15.143 -8.123 -26.216 1.00 85.25 103 GLY A C 1
ATOM 807 O O . GLY A 1 103 ? -13.990 -8.446 -25.933 1.00 85.25 103 GLY A O 1
ATOM 808 N N . ILE A 1 104 ? -15.587 -6.871 -26.050 1.00 88.31 104 ILE A N 1
ATOM 809 C CA . ILE A 1 104 ? -14.826 -5.794 -25.410 1.00 88.31 104 ILE A CA 1
ATOM 810 C C . ILE A 1 104 ? -15.658 -5.262 -24.250 1.00 88.31 104 ILE A C 1
ATOM 812 O O . ILE A 1 104 ? -16.703 -4.643 -24.447 1.00 88.31 104 ILE A O 1
ATOM 816 N N . VAL A 1 105 ? -15.166 -5.485 -23.034 1.00 88.38 105 VAL A N 1
ATOM 817 C CA . VAL A 1 105 ? -15.810 -5.024 -21.805 1.00 88.38 105 VAL A CA 1
ATOM 818 C C . VAL A 1 105 ? -15.113 -3.756 -21.326 1.00 88.38 105 VAL A C 1
ATOM 820 O O . VAL A 1 105 ? -13.934 -3.785 -20.971 1.00 88.38 105 VAL A O 1
ATOM 823 N N . SER A 1 106 ? -15.844 -2.645 -21.320 1.00 88.75 106 SER A N 1
ATOM 824 C CA . SER A 1 106 ? -15.364 -1.362 -20.803 1.00 88.75 106 SER A CA 1
ATOM 825 C C . SER A 1 106 ? -15.778 -1.204 -19.346 1.00 88.75 106 SER A C 1
ATOM 827 O O . SER A 1 106 ? -16.965 -1.244 -19.036 1.00 88.75 106 SER A O 1
ATOM 829 N N . PHE A 1 107 ? -14.803 -0.986 -18.467 1.00 88.69 107 PHE A N 1
ATOM 830 C CA . PHE A 1 107 ? -15.034 -0.680 -17.056 1.00 88.69 107 PHE A CA 1
ATOM 831 C C . PHE A 1 107 ? -14.928 0.833 -16.809 1.00 88.69 107 PHE A C 1
ATOM 833 O O . PHE A 1 107 ? -14.224 1.518 -17.558 1.00 88.69 107 PHE A O 1
ATOM 840 N N . PRO A 1 108 ? -15.583 1.368 -15.765 1.00 89.19 108 PRO A N 1
ATOM 841 C CA . PRO A 1 108 ? -15.344 2.731 -15.303 1.00 89.19 108 PRO A CA 1
ATOM 842 C C . PRO A 1 108 ? -13.877 2.975 -14.921 1.00 89.19 108 PRO A C 1
ATOM 844 O O . PRO A 1 108 ? -13.162 2.063 -14.504 1.00 89.19 108 PRO A O 1
ATOM 847 N N . ASP A 1 109 ? -13.441 4.232 -15.006 1.00 88.88 109 ASP A N 1
ATOM 848 C CA . ASP A 1 109 ? -12.101 4.627 -14.573 1.00 88.88 109 ASP A CA 1
ATOM 849 C C . ASP A 1 109 ? -11.895 4.381 -13.071 1.00 88.88 109 ASP A C 1
ATOM 851 O O . ASP A 1 109 ? -12.573 4.986 -12.234 1.00 88.88 109 ASP A O 1
ATOM 855 N N . PHE A 1 110 ? -10.863 3.614 -12.719 1.00 86.44 110 PHE A N 1
ATOM 856 C CA . PHE A 1 110 ? -10.395 3.526 -11.339 1.00 86.44 110 PHE A CA 1
ATOM 857 C C . PHE A 1 110 ? -9.615 4.792 -10.953 1.00 86.44 110 PHE A C 1
ATOM 859 O O . PHE A 1 110 ? -8.581 5.117 -11.545 1.00 86.44 110 PHE A O 1
ATOM 866 N N . LYS A 1 111 ? -10.093 5.518 -9.936 1.00 85.50 111 LYS A N 1
ATOM 867 C CA . LYS A 1 111 ? -9.404 6.704 -9.408 1.00 85.50 111 LYS A CA 1
ATOM 868 C C . LYS A 1 111 ? -8.422 6.291 -8.314 1.00 85.50 111 LYS A C 1
ATOM 870 O O . LYS A 1 111 ? -8.825 5.817 -7.256 1.00 85.50 111 LYS A O 1
ATOM 875 N N . ILE A 1 112 ? -7.130 6.514 -8.558 1.00 83.44 112 ILE A N 1
ATOM 876 C CA . ILE A 1 112 ? -6.085 6.271 -7.557 1.00 83.44 112 ILE A CA 1
ATOM 877 C C . ILE A 1 112 ? -6.338 7.185 -6.340 1.00 83.44 112 ILE A C 1
ATOM 879 O O . ILE A 1 112 ? -6.503 8.395 -6.525 1.00 83.44 112 ILE A O 1
ATOM 883 N N . PRO A 1 113 ? -6.372 6.645 -5.104 1.00 81.94 113 PRO A N 1
ATOM 884 C CA . PRO A 1 113 ? -6.554 7.449 -3.899 1.00 81.94 113 PRO A CA 1
ATOM 885 C C . PRO A 1 113 ? -5.460 8.521 -3.732 1.00 81.94 113 PRO A C 1
ATOM 887 O O . PRO A 1 113 ? -4.332 8.286 -4.158 1.00 81.94 113 PRO A O 1
ATOM 890 N N . PRO A 1 114 ? -5.727 9.651 -3.045 1.00 75.75 114 PRO A N 1
ATOM 891 C CA . PRO A 1 114 ? -4.738 10.721 -2.844 1.00 75.75 114 PRO A CA 1
ATOM 892 C C . PRO A 1 114 ? -3.453 10.291 -2.120 1.00 75.75 114 PRO A C 1
ATOM 894 O O . PRO A 1 114 ? -2.400 10.875 -2.344 1.00 75.75 114 PRO A O 1
ATOM 897 N N . ASN A 1 115 ? -3.538 9.281 -1.249 1.00 77.19 115 ASN A N 1
ATOM 898 C CA . ASN A 1 115 ? -2.395 8.672 -0.566 1.00 77.19 115 ASN A CA 1
ATOM 899 C C . ASN A 1 115 ? -2.414 7.156 -0.823 1.00 77.19 115 ASN A C 1
ATOM 901 O O . ASN A 1 115 ? -2.899 6.397 0.022 1.00 77.19 115 ASN A O 1
ATOM 905 N N . PRO A 1 116 ? -2.010 6.711 -2.026 1.00 80.38 116 PRO A N 1
ATOM 906 C CA . PRO A 1 116 ? -2.077 5.311 -2.396 1.00 80.38 116 PRO A CA 1
ATOM 907 C C . PRO A 1 116 ? -0.886 4.547 -1.815 1.00 80.38 116 PRO A C 1
ATOM 909 O O . PRO A 1 116 ? 0.175 5.103 -1.533 1.00 80.38 116 PRO A O 1
ATOM 912 N N . LYS A 1 117 ? -1.020 3.226 -1.712 1.00 78.31 117 LYS A N 1
ATOM 913 C CA . LYS A 1 117 ? 0.135 2.365 -1.467 1.00 78.31 117 LYS A CA 1
ATOM 914 C C . LYS A 1 117 ? 1.000 2.316 -2.729 1.00 78.31 117 LYS A C 1
ATOM 916 O O . LYS A 1 117 ? 0.566 1.775 -3.739 1.00 78.31 117 LYS A O 1
ATOM 921 N N . TYR A 1 118 ? 2.211 2.855 -2.689 1.00 82.12 118 TYR A N 1
ATOM 922 C CA . TYR A 1 118 ? 3.128 2.796 -3.830 1.00 82.12 118 TYR A CA 1
ATOM 923 C C . TYR A 1 118 ? 3.620 1.369 -4.114 1.00 82.12 118 TYR A C 1
ATOM 925 O O . TYR A 1 118 ? 3.684 0.523 -3.219 1.00 82.12 118 TYR A O 1
ATOM 933 N N . GLY A 1 119 ? 3.980 1.111 -5.370 1.00 83.56 119 GLY A N 1
ATOM 934 C CA . GLY A 1 119 ? 4.513 -0.164 -5.842 1.00 83.56 119 GLY A CA 1
ATOM 935 C C . GLY A 1 119 ? 3.708 -0.761 -6.993 1.00 83.56 119 GLY A C 1
ATOM 936 O O . GLY A 1 119 ? 2.999 -0.062 -7.714 1.00 83.56 119 GLY A O 1
ATOM 937 N N . ILE A 1 120 ? 3.834 -2.074 -7.182 1.00 85.56 120 ILE A N 1
ATOM 938 C CA . ILE A 1 120 ? 3.181 -2.797 -8.277 1.00 85.56 120 ILE A CA 1
ATOM 939 C C . ILE A 1 120 ? 1.761 -3.193 -7.868 1.00 85.56 120 ILE A C 1
ATOM 941 O O . ILE A 1 120 ? 1.560 -4.028 -6.985 1.00 85.56 120 ILE A O 1
ATOM 945 N N . TRP A 1 121 ? 0.784 -2.633 -8.566 1.00 86.44 121 TRP A N 1
ATOM 946 C CA . TRP A 1 121 ? -0.630 -2.959 -8.463 1.00 86.44 121 TRP A CA 1
ATOM 947 C C . TRP A 1 121 ? -1.000 -4.030 -9.484 1.00 86.44 121 TRP A C 1
ATOM 949 O O . TRP A 1 121 ? -0.348 -4.187 -10.520 1.00 86.44 121 TRP A O 1
ATOM 959 N N . LYS A 1 122 ? -2.038 -4.807 -9.169 1.00 88.62 122 LYS A N 1
ATOM 960 C CA . LYS A 1 122 ? -2.506 -5.925 -9.992 1.00 88.62 122 LYS A CA 1
ATOM 961 C C . LYS A 1 122 ? -3.989 -5.755 -10.290 1.00 88.62 122 LYS A C 1
ATOM 963 O O . LYS A 1 122 ? -4.777 -5.622 -9.362 1.00 88.62 122 LYS A O 1
ATOM 968 N N . ILE A 1 123 ? -4.354 -5.840 -11.563 1.00 89.69 123 ILE A N 1
ATOM 969 C CA . ILE A 1 123 ? -5.742 -5.953 -12.015 1.00 89.69 123 ILE A CA 1
ATOM 970 C C . ILE A 1 123 ? -5.988 -7.432 -12.283 1.00 89.69 123 ILE A C 1
ATOM 972 O O . ILE A 1 123 ? -5.300 -8.017 -13.120 1.00 89.69 123 ILE A O 1
ATOM 976 N N . LYS A 1 124 ? -6.925 -8.046 -11.557 1.00 90.25 124 LYS A N 1
ATOM 977 C CA . LYS A 1 124 ? -7.311 -9.448 -11.753 1.00 90.25 124 LYS A CA 1
ATOM 978 C C . LYS A 1 124 ? -8.671 -9.499 -12.441 1.00 90.25 124 LYS A C 1
ATOM 980 O O . LYS A 1 124 ? -9.653 -9.028 -11.881 1.00 90.25 124 LYS A O 1
ATOM 985 N N . ALA A 1 125 ? -8.730 -10.107 -13.618 1.00 91.00 125 ALA A N 1
ATOM 986 C CA . ALA A 1 125 ? -9.976 -10.384 -14.320 1.00 91.00 125 ALA A CA 1
ATOM 987 C C . ALA A 1 125 ? -10.316 -11.872 -14.189 1.00 91.00 125 ALA A C 1
ATOM 989 O O . ALA A 1 125 ? -9.439 -12.728 -14.323 1.00 91.00 125 ALA A O 1
ATOM 990 N N . LYS A 1 126 ? -11.586 -12.181 -13.927 1.00 90.69 126 LYS A N 1
ATOM 991 C CA . LYS A 1 126 ? -12.113 -13.549 -13.855 1.00 90.69 126 LYS A CA 1
ATOM 992 C C . LYS A 1 126 ? -13.535 -13.580 -14.399 1.00 90.69 126 LYS A C 1
ATOM 994 O O . LYS A 1 126 ? -14.278 -12.614 -14.235 1.00 90.69 126 LYS A O 1
ATOM 999 N N . TYR A 1 127 ? -13.925 -14.697 -15.001 1.00 88.44 127 TYR A N 1
ATOM 1000 C CA . TYR A 1 127 ? -15.324 -14.917 -15.354 1.00 88.44 127 TYR A CA 1
ATOM 1001 C C . TYR A 1 127 ? -16.163 -15.179 -14.102 1.00 88.44 127 TYR A C 1
ATOM 1003 O O . TYR A 1 127 ? -15.710 -15.811 -13.148 1.00 88.44 127 TYR A O 1
ATOM 1011 N N . LYS A 1 128 ? -17.411 -14.704 -14.114 1.00 83.19 128 LYS A N 1
ATOM 1012 C CA . LYS A 1 128 ? -18.335 -14.867 -12.985 1.00 83.19 128 LYS A CA 1
ATOM 1013 C C . LYS A 1 128 ? -18.854 -16.299 -12.829 1.00 83.19 128 LYS A C 1
ATOM 1015 O O . LYS A 1 128 ? -19.102 -16.736 -11.710 1.00 83.19 128 LYS A O 1
ATOM 1020 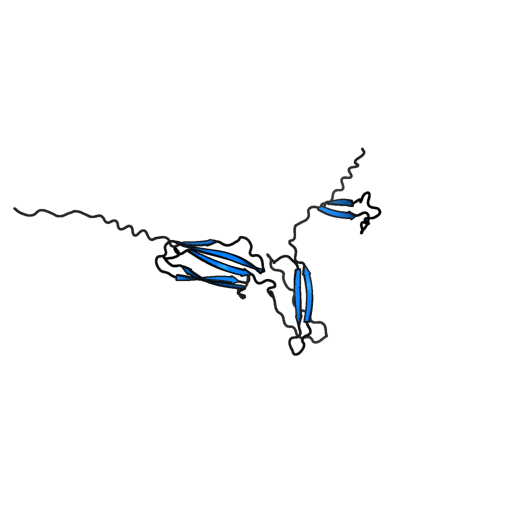N N . LYS A 1 129 ? -19.075 -17.003 -13.941 1.00 83.44 129 LYS A N 1
ATOM 1021 C CA . LYS A 1 129 ? -19.682 -18.341 -13.968 1.00 83.44 129 LYS A CA 1
ATOM 1022 C C . LYS A 1 129 ? -18.748 -19.338 -14.628 1.00 83.44 129 LYS A C 1
ATOM 1024 O O . LYS A 1 129 ? -18.154 -18.993 -15.641 1.00 83.44 129 LYS A O 1
ATOM 1029 N N . ASP A 1 130 ? -18.678 -20.537 -14.053 1.00 68.62 130 ASP A N 1
ATOM 1030 C CA . ASP A 1 130 ? -18.283 -21.828 -14.646 1.00 68.62 130 ASP A CA 1
ATOM 1031 C C . ASP A 1 130 ? -16.947 -21.916 -15.406 1.00 68.62 130 ASP A C 1
ATOM 1033 O O . ASP A 1 130 ? -16.595 -22.971 -15.929 1.00 68.62 130 ASP A O 1
ATOM 1037 N N . PHE A 1 131 ? -16.152 -20.849 -15.410 1.00 78.19 131 PHE A N 1
ATOM 1038 C CA . PHE A 1 131 ? -14.829 -20.810 -16.013 1.00 78.19 131 PHE A CA 1
ATOM 1039 C C . PHE A 1 131 ? -13.783 -20.469 -14.954 1.00 78.19 131 PHE A C 1
ATOM 1041 O O . PHE A 1 131 ? -13.910 -19.503 -14.205 1.00 78.19 131 PHE A O 1
ATOM 1048 N N . VAL A 1 132 ? -12.706 -21.251 -14.937 1.00 81.06 132 VAL A N 1
ATOM 1049 C CA . VAL A 1 132 ? -11.528 -21.034 -14.078 1.00 81.06 132 VAL A CA 1
ATOM 1050 C C . VAL A 1 132 ? -10.518 -20.055 -14.684 1.00 81.06 132 VAL A C 1
ATOM 1052 O O . VAL A 1 132 ? -9.496 -19.747 -14.070 1.00 81.06 132 VAL A O 1
ATOM 1055 N N . THR A 1 133 ? -10.782 -19.560 -15.895 1.00 87.06 133 THR A N 1
ATOM 1056 C CA . THR A 1 133 ? -9.882 -18.648 -16.598 1.00 87.06 133 THR A CA 1
ATOM 1057 C C . THR A 1 133 ? -9.785 -17.323 -15.852 1.00 87.06 133 THR A C 1
ATOM 1059 O O . THR A 1 133 ? -10.787 -16.638 -15.632 1.00 87.06 133 THR A O 1
ATOM 1062 N N . SER A 1 134 ? -8.558 -16.948 -15.500 1.00 88.56 134 SER A N 1
ATOM 1063 C CA . SER A 1 134 ? -8.239 -15.649 -14.923 1.00 88.56 134 SER A CA 1
ATOM 1064 C C . SER A 1 134 ? -7.076 -15.008 -15.670 1.00 88.56 134 SER A C 1
ATOM 1066 O O . SER A 1 134 ? -6.212 -15.697 -16.212 1.00 88.56 134 SER A O 1
ATOM 1068 N N . ALA A 1 135 ? -7.068 -13.681 -15.705 1.00 90.75 135 ALA A N 1
ATOM 1069 C CA . ALA A 1 135 ? -5.991 -12.889 -16.277 1.00 90.75 135 ALA A CA 1
ATOM 1070 C C . ALA A 1 135 ? -5.520 -11.855 -15.257 1.00 90.75 135 ALA A C 1
ATOM 1072 O O . ALA A 1 135 ? -6.303 -11.364 -14.441 1.00 90.75 135 ALA A O 1
ATOM 1073 N N . VAL A 1 136 ? -4.229 -11.528 -15.299 1.00 92.75 136 VAL A N 1
ATOM 1074 C CA . VAL A 1 136 ? -3.632 -10.550 -14.390 1.00 92.75 136 VAL A CA 1
ATOM 1075 C C . VAL A 1 136 ? -2.798 -9.560 -15.185 1.00 92.75 136 VAL A C 1
ATOM 1077 O O . VAL A 1 136 ? -1.817 -9.945 -15.816 1.00 92.75 136 VAL A O 1
ATOM 1080 N N . ALA A 1 137 ? -3.153 -8.282 -15.095 1.00 92.31 137 ALA A N 1
ATOM 1081 C CA . ALA A 1 137 ? -2.329 -7.177 -15.572 1.00 92.31 137 ALA A CA 1
ATOM 1082 C C . ALA A 1 137 ? -1.653 -6.483 -14.384 1.00 92.31 137 ALA A C 1
ATOM 1084 O O . ALA A 1 137 ? -2.173 -6.493 -13.266 1.00 92.31 137 ALA A O 1
ATOM 1085 N N . LYS A 1 138 ? -0.477 -5.893 -14.612 1.00 92.88 138 LYS A N 1
ATOM 1086 C CA . LYS A 1 138 ? 0.296 -5.190 -13.581 1.00 92.88 138 LYS A CA 1
ATOM 1087 C C . LYS A 1 138 ? 0.579 -3.764 -14.026 1.00 92.88 138 LYS A C 1
ATOM 1089 O O . LYS A 1 138 ? 0.921 -3.551 -15.184 1.00 92.88 138 LYS A O 1
ATOM 1094 N N . PHE A 1 139 ? 0.489 -2.820 -13.099 1.00 91.44 139 PHE A N 1
ATOM 1095 C CA . PHE A 1 139 ? 0.906 -1.436 -13.308 1.00 91.44 139 PHE A CA 1
ATOM 1096 C C . PHE A 1 139 ? 1.609 -0.915 -12.057 1.00 91.44 139 PHE A C 1
ATOM 1098 O O . PHE A 1 139 ? 1.411 -1.444 -10.967 1.00 91.44 139 PHE A O 1
ATOM 1105 N N . GLU A 1 140 ? 2.469 0.084 -12.207 1.00 90.75 140 GLU A N 1
ATOM 1106 C CA . GLU A 1 140 ? 3.267 0.607 -11.101 1.00 90.75 140 GLU A CA 1
ATOM 1107 C C . GLU A 1 140 ? 2.766 1.992 -10.683 1.00 90.75 140 GLU A C 1
ATOM 1109 O O . GLU A 1 140 ? 2.660 2.896 -11.510 1.00 90.75 140 GLU A O 1
ATOM 1114 N N . VAL A 1 141 ? 2.466 2.156 -9.394 1.00 87.19 141 VAL A N 1
ATOM 1115 C CA . VAL A 1 141 ? 2.087 3.432 -8.779 1.00 87.19 141 VAL A CA 1
ATOM 1116 C C . VAL A 1 141 ? 3.298 3.973 -8.033 1.00 87.19 141 VAL A C 1
ATOM 1118 O O . VAL A 1 141 ? 3.778 3.348 -7.087 1.00 87.19 141 VAL A O 1
ATOM 1121 N N . LYS A 1 142 ? 3.794 5.139 -8.446 1.00 84.50 142 LYS A N 1
ATOM 1122 C CA . LYS A 1 142 ? 4.941 5.814 -7.823 1.00 84.50 142 LYS A CA 1
ATOM 1123 C C . LYS A 1 142 ? 4.537 7.157 -7.253 1.00 84.50 142 LYS A C 1
ATOM 1125 O O . LYS A 1 142 ? 3.607 7.792 -7.747 1.00 84.50 142 LYS A O 1
ATOM 1130 N N . GLU A 1 143 ? 5.274 7.582 -6.238 1.00 86.06 143 GLU A N 1
ATOM 1131 C CA . GLU A 1 143 ? 5.186 8.945 -5.742 1.00 86.06 143 GLU A CA 1
ATOM 1132 C C . GLU A 1 143 ? 5.672 9.901 -6.828 1.00 86.06 143 GLU A C 1
ATOM 1134 O O . GLU A 1 143 ? 6.750 9.721 -7.404 1.00 86.06 143 GLU A O 1
ATOM 1139 N N . TYR A 1 144 ? 4.856 10.909 -7.124 1.00 82.25 144 TYR A N 1
ATOM 1140 C CA . TYR A 1 144 ? 5.269 11.973 -8.017 1.00 82.25 144 TYR A CA 1
ATOM 1141 C C . TYR A 1 144 ? 6.109 12.984 -7.241 1.00 82.25 144 TYR A C 1
ATOM 1143 O O . TYR A 1 144 ? 5.623 13.630 -6.315 1.00 82.25 144 TYR A O 1
ATOM 1151 N N . ALA A 1 145 ? 7.349 13.172 -7.678 1.00 81.94 145 ALA A N 1
ATOM 1152 C CA . ALA A 1 145 ? 8.179 14.291 -7.267 1.00 81.94 145 ALA A CA 1
ATOM 1153 C C . ALA A 1 145 ? 8.388 15.200 -8.477 1.00 81.94 145 ALA A C 1
ATOM 1155 O O . ALA A 1 145 ? 8.815 14.728 -9.528 1.00 81.94 145 ALA A O 1
ATOM 1156 N N . MET A 1 146 ? 8.087 16.495 -8.333 1.00 81.12 146 MET A N 1
ATOM 1157 C CA . MET A 1 146 ? 8.280 17.476 -9.403 1.00 81.12 146 MET A CA 1
ATOM 1158 C C . MET A 1 146 ? 9.779 17.610 -9.721 1.00 81.12 146 MET A C 1
ATOM 1160 O O . MET A 1 146 ? 10.522 18.124 -8.879 1.00 81.12 146 MET A O 1
ATOM 1164 N N . PRO A 1 147 ? 10.250 17.194 -10.912 1.00 75.31 147 PRO A N 1
ATOM 1165 C CA . PRO A 1 147 ? 11.658 17.3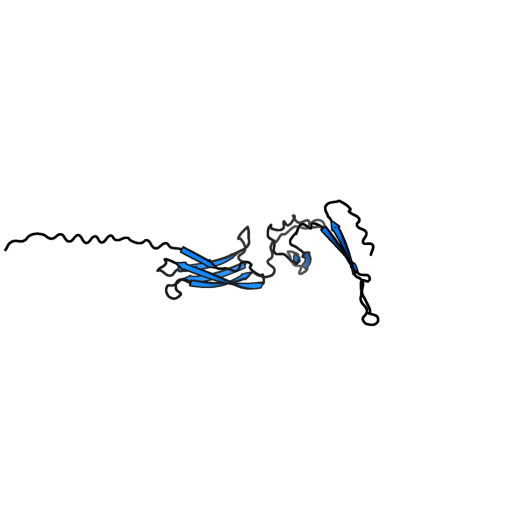10 -11.247 1.00 75.31 147 PRO A CA 1
ATOM 1166 C C . PRO A 1 147 ? 11.973 18.734 -11.721 1.00 75.31 147 PRO A C 1
ATOM 1168 O O . PRO A 1 147 ? 11.355 19.259 -12.649 1.00 75.31 147 PRO A O 1
ATOM 1171 N N . SER A 1 148 ? 12.979 19.364 -11.118 1.00 80.62 148 SER A N 1
ATOM 1172 C CA . SER A 1 148 ? 13.489 20.674 -11.552 1.00 80.62 148 SER A CA 1
ATOM 1173 C C . SER A 1 148 ? 14.387 20.584 -12.795 1.00 80.62 148 SER A C 1
ATOM 1175 O O . SER A 1 148 ? 14.527 21.556 -13.539 1.00 80.62 148 SER A O 1
ATOM 1177 N N . PHE A 1 149 ? 14.961 19.410 -13.056 1.00 81.56 149 PHE A N 1
ATOM 1178 C CA . PHE A 1 149 ? 15.782 19.106 -14.222 1.00 81.56 149 PHE A CA 1
ATOM 1179 C C . PHE A 1 149 ? 15.586 17.645 -14.646 1.00 81.56 149 PHE A C 1
ATOM 1181 O O . PHE A 1 149 ? 15.296 16.776 -13.827 1.00 81.56 149 PHE A O 1
ATOM 1188 N N . SER A 1 150 ? 15.753 17.373 -15.936 1.00 82.94 150 SER A N 1
ATOM 1189 C CA . SER A 1 150 ? 15.775 16.032 -16.513 1.00 82.94 150 SER A CA 1
ATOM 1190 C C . SER A 1 150 ? 17.217 15.546 -16.606 1.00 82.94 150 SER A C 1
ATOM 1192 O O . SER A 1 150 ? 18.058 16.234 -17.183 1.00 82.94 150 SER A O 1
ATOM 1194 N N . ILE A 1 151 ? 17.501 14.352 -16.090 1.00 89.06 151 ILE A N 1
ATOM 1195 C CA . ILE A 1 151 ? 18.797 13.684 -16.255 1.00 89.06 151 ILE A CA 1
ATOM 1196 C C . ILE A 1 151 ? 18.640 12.573 -17.291 1.00 89.06 151 ILE A C 1
ATOM 1198 O O . ILE A 1 151 ? 17.696 11.790 -17.220 1.00 89.06 151 ILE A O 1
ATOM 1202 N N . VAL A 1 152 ? 19.573 12.490 -18.233 1.00 91.38 152 VAL A N 1
ATOM 1203 C CA . VAL A 1 152 ? 19.720 11.367 -19.161 1.00 91.38 152 VAL A CA 1
ATOM 1204 C C . VAL A 1 152 ? 21.092 10.751 -18.920 1.00 91.38 152 VAL A C 1
ATOM 1206 O O . VAL A 1 152 ? 22.100 11.455 -18.949 1.00 91.38 152 VAL A O 1
ATOM 1209 N N . ILE A 1 153 ? 21.127 9.450 -18.649 1.00 93.12 153 ILE A N 1
ATOM 1210 C CA . ILE A 1 153 ? 22.358 8.689 -18.433 1.00 93.12 153 ILE A CA 1
ATOM 1211 C C . ILE A 1 153 ? 22.522 7.756 -19.632 1.00 93.12 153 ILE A C 1
ATOM 1213 O O . ILE A 1 153 ? 21.691 6.878 -19.848 1.00 93.12 153 ILE A O 1
ATOM 1217 N N . GLU A 1 154 ? 23.572 7.970 -20.415 1.00 94.75 154 GLU A N 1
ATOM 1218 C CA . GLU A 1 154 ? 23.892 7.203 -21.618 1.00 94.75 154 GLU A CA 1
ATOM 1219 C C . GLU A 1 154 ? 25.193 6.424 -21.378 1.00 94.75 154 GLU A C 1
ATOM 1221 O O . GLU A 1 154 ? 26.266 7.034 -21.307 1.00 94.75 154 GLU A O 1
ATOM 1226 N N . PRO A 1 155 ? 25.135 5.093 -21.207 1.00 94.12 155 PRO A N 1
ATOM 1227 C CA . PRO A 1 155 ? 26.340 4.277 -21.182 1.00 94.12 155 PRO A CA 1
ATOM 1228 C C . PRO A 1 155 ? 26.927 4.148 -22.595 1.00 94.12 155 PRO A C 1
ATOM 1230 O O . PRO A 1 155 ? 26.206 4.248 -23.587 1.00 94.12 155 PRO A O 1
ATOM 1233 N N . GLU A 1 156 ? 28.227 3.877 -22.704 1.00 92.12 156 GLU A N 1
ATOM 1234 C CA . GLU A 1 156 ? 28.857 3.606 -24.006 1.00 92.12 156 GLU A CA 1
ATOM 1235 C C . GLU A 1 156 ? 28.388 2.290 -24.655 1.00 92.12 156 GLU A C 1
ATOM 1237 O O . GLU A 1 156 ? 28.430 2.152 -25.876 1.00 92.12 156 GLU A O 1
ATOM 1242 N N . SER A 1 157 ? 27.927 1.328 -23.849 1.00 89.44 157 SER A N 1
ATOM 1243 C CA . SER A 1 157 ? 27.387 0.040 -24.291 1.00 89.44 157 SER A CA 1
ATOM 1244 C C . SER A 1 157 ? 26.307 -0.451 -23.324 1.00 89.44 157 SER A C 1
ATOM 1246 O O . SER A 1 157 ? 26.322 -0.136 -22.138 1.00 89.44 157 SER A O 1
ATOM 1248 N N . ASN A 1 158 ? 25.380 -1.275 -23.815 1.00 92.00 158 ASN A N 1
ATOM 1249 C CA . ASN A 1 158 ? 24.356 -1.916 -22.981 1.00 92.00 158 ASN A CA 1
ATOM 1250 C C . ASN A 1 158 ? 24.899 -3.111 -22.174 1.00 92.00 158 ASN A C 1
ATOM 1252 O O . ASN A 1 158 ? 24.174 -3.677 -21.359 1.00 92.00 158 ASN A O 1
ATOM 1256 N N . PHE A 1 159 ? 26.146 -3.525 -22.419 1.00 88.62 159 PHE A N 1
ATOM 1257 C CA . PHE A 1 159 ? 26.786 -4.659 -21.756 1.00 88.62 159 PHE A CA 1
ATOM 1258 C C . PHE A 1 159 ? 28.266 -4.387 -21.474 1.00 88.62 159 PHE A C 1
ATOM 1260 O O . PHE A 1 159 ? 28.941 -3.693 -22.235 1.00 88.62 159 PHE A O 1
ATOM 1267 N N . ILE A 1 160 ? 28.766 -4.992 -20.395 1.00 88.50 160 ILE A N 1
ATOM 1268 C CA . ILE A 1 160 ? 30.175 -4.979 -19.995 1.00 88.50 160 ILE A CA 1
ATOM 1269 C C . ILE A 1 160 ? 30.701 -6.412 -20.102 1.00 88.50 160 ILE A C 1
ATOM 1271 O O . ILE A 1 160 ? 30.086 -7.333 -19.567 1.00 88.50 160 ILE A O 1
ATOM 1275 N N . SER A 1 161 ? 31.821 -6.612 -20.797 1.00 84.44 161 SER A N 1
ATOM 1276 C CA . SER A 1 161 ? 32.484 -7.918 -20.910 1.00 84.44 161 SER A CA 1
ATOM 1277 C C . SER A 1 161 ? 33.665 -7.991 -19.946 1.00 84.44 161 SER A C 1
ATOM 1279 O O . SER A 1 161 ? 34.493 -7.085 -19.934 1.00 84.44 161 SER A O 1
ATOM 1281 N N . SER A 1 162 ? 33.763 -9.077 -19.176 1.00 82.00 162 SER A N 1
ATOM 1282 C CA . SER A 1 162 ? 34.863 -9.336 -18.234 1.00 82.00 162 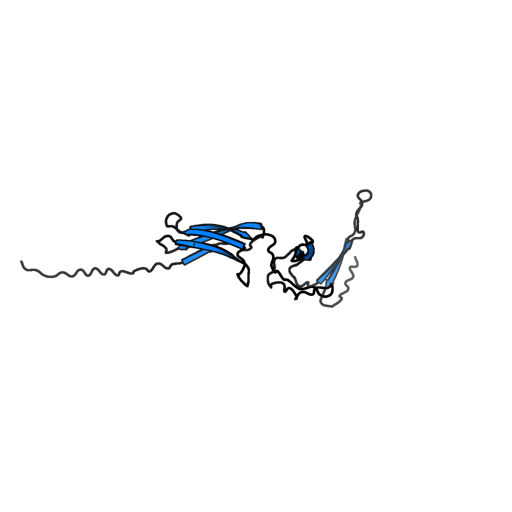SER A CA 1
ATOM 1283 C C . SER A 1 162 ? 36.229 -9.444 -18.905 1.00 82.00 162 SER A C 1
ATOM 1285 O O . SER A 1 162 ? 37.240 -9.098 -18.305 1.00 82.00 162 SER A O 1
ATOM 1287 N N . ASP A 1 163 ? 36.261 -9.911 -20.150 1.00 84.12 163 ASP A N 1
ATOM 1288 C CA . ASP A 1 163 ? 37.494 -10.385 -20.783 1.00 84.12 163 ASP A CA 1
ATOM 1289 C C . ASP A 1 163 ? 38.317 -9.242 -21.400 1.00 84.12 163 ASP A C 1
ATOM 1291 O O . ASP A 1 163 ? 39.464 -9.439 -21.793 1.00 84.12 163 ASP A O 1
ATOM 1295 N N . LYS A 1 164 ? 37.723 -8.045 -21.516 1.00 70.62 164 LYS A N 1
ATOM 1296 C CA . LYS A 1 164 ? 38.320 -6.844 -22.133 1.00 70.62 164 LYS A CA 1
ATOM 1297 C C . LYS A 1 164 ? 38.004 -5.566 -21.348 1.00 70.62 164 LYS A C 1
ATOM 1299 O O . LYS A 1 164 ? 37.941 -4.482 -21.924 1.00 70.62 164 LYS A O 1
ATOM 1304 N N . PHE A 1 165 ? 37.732 -5.697 -20.051 1.00 84.88 165 PHE A N 1
ATOM 1305 C CA . PHE A 1 165 ? 37.348 -4.563 -19.220 1.00 84.88 165 PHE A CA 1
ATOM 1306 C C . PHE A 1 165 ? 38.573 -3.769 -18.759 1.00 84.88 165 PHE A C 1
ATOM 1308 O O . PHE A 1 165 ? 39.294 -4.203 -17.864 1.00 84.88 165 PHE A O 1
ATOM 1315 N N . GLU A 1 166 ? 38.778 -2.589 -19.343 1.00 86.12 166 GLU A N 1
ATOM 1316 C CA . GLU A 1 166 ? 39.782 -1.621 -18.880 1.00 86.12 166 GLU A CA 1
ATOM 1317 C C . GLU A 1 166 ? 39.122 -0.371 -18.287 1.00 86.12 166 GLU A C 1
ATOM 1319 O O . GLU A 1 166 ? 39.409 0.026 -17.159 1.00 86.12 166 GLU A O 1
ATOM 1324 N N . ASN A 1 167 ? 38.202 0.243 -19.032 1.00 86.62 167 ASN A N 1
ATOM 1325 C CA . ASN A 1 167 ? 37.372 1.358 -18.590 1.00 86.62 167 ASN A CA 1
ATOM 1326 C C . ASN A 1 167 ? 35.961 1.232 -19.188 1.00 86.62 167 ASN A C 1
ATOM 1328 O O . ASN A 1 167 ? 35.748 0.457 -20.116 1.00 86.62 167 ASN A O 1
ATOM 1332 N N . PHE A 1 168 ? 34.994 1.960 -18.620 1.00 90.00 168 PHE A N 1
ATOM 1333 C CA . PHE A 1 168 ? 33.627 2.022 -19.139 1.00 90.00 168 PHE A CA 1
ATOM 1334 C C . PHE A 1 168 ? 33.064 3.427 -18.974 1.00 90.00 168 PHE A C 1
ATOM 1336 O O . PHE A 1 168 ? 32.885 3.914 -17.852 1.00 90.00 168 PHE A O 1
ATOM 1343 N N . ARG A 1 169 ? 32.826 4.111 -20.093 1.00 91.12 169 ARG A N 1
ATOM 1344 C CA . ARG A 1 169 ? 32.358 5.495 -20.087 1.00 91.12 169 ARG A CA 1
ATOM 1345 C C . ARG A 1 169 ? 30.849 5.563 -19.886 1.00 91.12 169 ARG A C 1
ATOM 1347 O O . ARG A 1 169 ? 30.068 4.918 -20.582 1.00 91.12 169 ARG A O 1
ATOM 1354 N N . ILE A 1 170 ? 30.440 6.441 -18.976 1.00 94.69 170 ILE A N 1
ATOM 1355 C CA . ILE A 1 170 ? 29.044 6.824 -18.772 1.00 94.69 170 ILE A CA 1
ATOM 1356 C C . ILE A 1 170 ? 28.937 8.328 -18.988 1.00 94.69 170 ILE A C 1
ATOM 1358 O O . ILE A 1 170 ? 29.680 9.105 -18.387 1.00 94.69 170 ILE A O 1
ATOM 1362 N N . VAL A 1 171 ? 28.011 8.743 -19.846 1.00 94.69 171 VAL A N 1
ATOM 1363 C CA . VAL A 1 171 ? 27.723 10.150 -20.116 1.00 94.69 171 VAL A CA 1
ATOM 1364 C C . VAL A 1 171 ? 26.451 10.537 -19.375 1.00 94.69 171 VAL A C 1
ATOM 1366 O O . VAL A 1 171 ? 25.385 9.979 -19.616 1.00 94.69 171 VAL A O 1
ATOM 1369 N N . VAL A 1 172 ? 26.549 11.519 -18.480 1.00 93.62 172 VAL A N 1
ATOM 1370 C CA . VAL A 1 172 ? 25.398 12.073 -17.755 1.00 93.62 172 VAL A CA 1
ATOM 1371 C C . VAL A 1 172 ? 25.087 13.453 -18.320 1.00 93.62 172 VAL A C 1
ATOM 1373 O O . VAL A 1 172 ? 25.896 14.371 -18.218 1.00 93.62 172 VAL A O 1
ATOM 1376 N N . LYS A 1 173 ? 23.908 13.609 -18.922 1.00 90.62 173 LYS A N 1
ATOM 1377 C CA . LYS A 1 173 ? 23.403 14.881 -19.449 1.00 90.62 173 LYS A CA 1
ATOM 1378 C C . LYS A 1 173 ? 22.291 15.386 -18.540 1.00 90.62 173 LYS A C 1
ATOM 1380 O O . LYS A 1 173 ? 21.336 14.662 -18.279 1.00 90.62 173 LYS A O 1
ATOM 1385 N N . ALA A 1 174 ? 22.381 16.632 -18.090 1.00 88.19 174 ALA A N 1
ATOM 1386 C CA . ALA A 1 174 ? 21.309 17.291 -17.353 1.00 88.19 174 ALA A CA 1
ATOM 1387 C C . ALA A 1 174 ? 20.693 18.402 -18.210 1.00 88.19 174 ALA A C 1
ATOM 1389 O O . ALA A 1 174 ? 21.404 19.197 -18.824 1.00 88.19 174 ALA A O 1
ATOM 1390 N N . ARG A 1 175 ? 19.363 18.468 -18.245 1.00 82.50 175 ARG A N 1
ATOM 1391 C CA . ARG A 1 175 ? 18.596 19.515 -18.922 1.00 82.50 175 ARG A CA 1
ATOM 1392 C C . ARG A 1 175 ? 17.645 20.157 -17.923 1.00 82.50 175 ARG A C 1
ATOM 1394 O O . ARG A 1 175 ? 16.764 19.485 -17.403 1.00 82.50 175 ARG A O 1
ATOM 1401 N N . SER A 1 176 ? 17.795 21.455 -17.672 1.00 74.88 176 SER A N 1
ATOM 1402 C CA . SER A 1 176 ? 16.820 22.208 -16.872 1.00 74.88 176 SER A CA 1
ATOM 1403 C C . SER A 1 176 ? 15.451 22.199 -17.558 1.00 74.88 176 SER A C 1
ATOM 1405 O O . SER A 1 176 ? 15.359 22.450 -18.763 1.00 74.88 176 SER A O 1
ATOM 1407 N N . SER A 1 177 ? 14.395 21.933 -16.785 1.00 64.31 177 SER A N 1
ATOM 1408 C CA . SER A 1 177 ? 13.000 21.969 -17.249 1.00 64.31 177 SER A CA 1
ATOM 1409 C C . SER A 1 177 ? 12.534 23.401 -17.557 1.00 64.31 177 SER A C 1
ATOM 1411 O O . SER A 1 177 ? 11.591 23.606 -18.317 1.00 64.31 177 SER A O 1
ATOM 1413 N N . PHE A 1 178 ? 13.236 24.398 -17.007 1.00 57.66 178 PHE A N 1
ATOM 1414 C CA . PHE A 1 178 ? 13.016 25.823 -17.234 1.00 57.66 178 PHE A CA 1
ATOM 1415 C C . PHE A 1 178 ? 14.131 26.354 -18.145 1.00 57.66 178 PHE A C 1
ATOM 1417 O O . PHE A 1 178 ? 15.311 26.332 -17.789 1.00 57.66 178 PHE A O 1
ATOM 1424 N N . ILE A 1 179 ? 13.776 26.769 -19.358 1.00 48.97 179 ILE A N 1
ATOM 1425 C CA . ILE A 1 179 ? 14.716 27.184 -20.405 1.00 48.97 179 ILE A CA 1
ATOM 1426 C C . ILE A 1 179 ? 15.532 28.409 -19.959 1.00 48.97 179 ILE A C 1
ATOM 1428 O O . ILE A 1 179 ? 14.992 29.505 -19.852 1.00 48.97 179 ILE A O 1
ATOM 1432 N N . LYS A 1 180 ? 16.856 28.251 -19.855 1.00 36.41 180 LYS A N 1
ATOM 1433 C CA . LYS A 1 180 ? 17.802 29.077 -20.622 1.00 36.41 180 LYS A CA 1
ATOM 1434 C C . LYS A 1 180 ? 19.105 28.305 -20.818 1.00 36.41 180 LYS A C 1
ATOM 1436 O O . LYS A 1 180 ? 19.732 27.874 -19.856 1.00 36.41 180 LYS A O 1
ATOM 1441 N N . ILE A 1 181 ? 19.480 28.103 -22.079 1.00 44.72 181 ILE A N 1
ATOM 1442 C CA . ILE A 1 181 ? 20.802 27.604 -22.463 1.00 44.72 181 ILE A CA 1
ATOM 1443 C C . ILE A 1 181 ? 21.826 28.618 -21.941 1.00 44.72 181 ILE A C 1
ATOM 1445 O O . ILE A 1 181 ? 21.823 29.765 -22.382 1.00 44.72 181 ILE A O 1
ATOM 1449 N N . ILE A 1 182 ? 22.684 28.203 -21.012 1.00 40.34 182 ILE A N 1
ATOM 1450 C CA . ILE A 1 182 ? 23.994 28.824 -20.820 1.00 40.34 182 ILE A CA 1
ATOM 1451 C C . ILE A 1 182 ? 25.004 27.761 -21.235 1.00 40.34 182 ILE A C 1
ATOM 1453 O O . ILE A 1 182 ? 25.242 26.793 -20.519 1.00 40.34 182 ILE A O 1
ATOM 1457 N N . SER A 1 183 ? 25.535 27.904 -22.445 1.00 41.28 183 SER A N 1
ATOM 1458 C CA . SER A 1 183 ? 26.729 27.189 -22.877 1.00 41.28 183 SER A CA 1
ATOM 1459 C C . SER A 1 183 ? 27.907 27.691 -22.044 1.00 41.28 183 SER A C 1
ATOM 1461 O O . SER A 1 183 ? 28.278 28.857 -22.163 1.00 41.28 183 SER A O 1
ATOM 1463 N N . ALA A 1 184 ? 28.492 26.829 -21.217 1.00 38.25 184 ALA A N 1
ATOM 1464 C CA . ALA A 1 184 ? 29.822 27.044 -20.664 1.00 38.25 184 ALA A CA 1
ATOM 1465 C C . ALA A 1 184 ? 30.755 25.992 -21.274 1.00 38.25 184 ALA A C 1
ATOM 1467 O O . ALA A 1 184 ? 30.579 24.795 -21.050 1.00 38.25 184 ALA A O 1
ATOM 1468 N N . LEU A 1 185 ? 31.699 26.455 -22.095 1.00 38.50 185 LEU A N 1
ATOM 1469 C CA . LEU A 1 185 ? 32.881 25.694 -22.484 1.00 38.50 185 LEU A CA 1
ATOM 1470 C C . LEU A 1 185 ? 33.778 25.598 -21.246 1.00 38.50 185 LEU A C 1
ATOM 1472 O O . LEU A 1 185 ? 34.136 26.625 -20.674 1.00 38.50 185 LEU A O 1
ATOM 1476 N N . LEU A 1 186 ? 34.129 24.383 -20.827 1.00 35.62 186 LEU A N 1
ATOM 1477 C CA . LEU A 1 186 ? 35.328 24.176 -20.020 1.00 35.62 186 LEU A CA 1
ATOM 1478 C C . LEU A 1 186 ? 36.467 23.922 -21.007 1.00 35.62 186 LEU A C 1
ATOM 1480 O O . LEU A 1 186 ? 36.666 22.793 -21.453 1.00 35.62 186 LEU A O 1
ATOM 1484 N N . GLU A 1 187 ? 37.148 24.997 -21.398 1.00 34.41 187 GLU A N 1
ATOM 1485 C CA . GLU A 1 187 ? 38.530 24.896 -21.860 1.00 34.41 187 GLU A CA 1
ATOM 1486 C C . GLU A 1 187 ? 39.399 24.625 -20.630 1.00 34.41 187 GLU A C 1
ATOM 1488 O O . GLU A 1 187 ? 39.221 25.255 -19.583 1.00 34.41 187 GLU A O 1
ATOM 1493 N N . ASN A 1 188 ? 40.280 23.640 -20.758 1.00 37.34 188 ASN A N 1
ATOM 1494 C CA . ASN A 1 188 ? 41.345 23.349 -19.810 1.00 37.34 188 ASN A CA 1
ATOM 1495 C C . ASN A 1 188 ? 42.665 23.771 -20.450 1.00 37.34 188 ASN A C 1
ATOM 1497 O O . ASN A 1 188 ? 42.789 23.540 -21.676 1.00 37.34 188 ASN A O 1
#

pLDDT: mean 80.43, std 17.21, range [34.41, 97.12]

Organism: NCBI:txid333673